Protein AF-A0A0Q0CQX1-F1 (afdb_monomer)

InterPro domains:
  IPR025479 Domain of unknown function DUF4329 [PF14220] (29-162)

Structure (mmCIF, N/CA/C/O backbone):
data_AF-A0A0Q0CQX1-F1
#
_entry.id   AF-A0A0Q0CQX1-F1
#
loop_
_atom_site.group_PDB
_atom_site.id
_atom_site.type_symbol
_atom_site.label_atom_id
_atom_site.label_alt_id
_atom_site.label_comp_id
_atom_site.label_asym_id
_atom_site.label_entity_id
_atom_site.label_seq_id
_atom_site.pdbx_PDB_ins_code
_atom_site.Cartn_x
_atom_site.Cartn_y
_atom_site.Cartn_z
_atom_site.occupancy
_atom_site.B_iso_or_equiv
_atom_site.auth_seq_id
_atom_site.auth_comp_id
_atom_site.auth_asym_id
_atom_site.auth_atom_id
_atom_site.pdbx_PDB_model_num
ATOM 1 N N . MET A 1 1 ? -0.800 8.681 -0.053 1.00 90.38 1 MET A N 1
ATOM 2 C CA . MET A 1 1 ? -1.934 8.664 0.910 1.00 90.38 1 MET A CA 1
ATOM 3 C C . MET A 1 1 ? -1.816 9.759 1.980 1.00 90.38 1 MET A C 1
ATOM 5 O O . MET A 1 1 ? -0.715 10.032 2.444 1.00 90.38 1 MET A O 1
ATOM 9 N N . HIS A 1 2 ? -2.928 10.391 2.380 1.00 93.06 2 HIS A N 1
ATOM 10 C CA . HIS A 1 2 ? -2.972 11.344 3.506 1.00 93.06 2 HIS A CA 1
ATOM 11 C C . HIS A 1 2 ? -3.068 10.628 4.866 1.00 93.06 2 HIS A C 1
ATOM 13 O O . HIS A 1 2 ? -3.708 9.577 4.944 1.00 93.06 2 HIS A O 1
ATOM 19 N N . PRO A 1 3 ? -2.520 11.206 5.954 1.00 93.75 3 PRO A N 1
ATOM 20 C CA . PRO A 1 3 ? -2.745 10.695 7.302 1.00 93.75 3 PRO A CA 1
ATOM 21 C C . PRO A 1 3 ? -4.225 10.731 7.684 1.00 93.75 3 PRO A C 1
ATOM 23 O O . PRO A 1 3 ? -4.950 11.694 7.399 1.00 93.75 3 PRO A O 1
ATOM 26 N N . ARG A 1 4 ? -4.681 9.680 8.361 1.00 92.56 4 ARG A N 1
ATOM 27 C CA . ARG A 1 4 ? -6.057 9.599 8.839 1.00 92.56 4 ARG A CA 1
ATOM 28 C C . ARG A 1 4 ? -6.227 10.426 10.112 1.00 92.56 4 ARG A C 1
ATOM 30 O O . ARG A 1 4 ? -5.416 10.378 11.031 1.00 92.56 4 ARG A O 1
ATOM 37 N N . LYS A 1 5 ? -7.318 11.178 10.189 1.00 91.62 5 LYS A N 1
ATOM 38 C CA . LYS A 1 5 ? -7.701 11.948 11.369 1.00 91.62 5 LYS A CA 1
ATOM 39 C C . LYS A 1 5 ? -8.348 11.022 12.392 1.00 91.62 5 LYS A C 1
ATOM 41 O O . LYS A 1 5 ? -9.231 10.229 12.070 1.00 91.62 5 LYS A O 1
ATOM 46 N N . ARG A 1 6 ? -7.953 11.178 13.653 1.00 88.12 6 ARG A N 1
ATOM 47 C CA . ARG A 1 6 ? -8.555 10.477 14.792 1.00 88.12 6 ARG A CA 1
ATOM 48 C C . ARG A 1 6 ? -9.786 11.258 15.261 1.00 88.12 6 ARG A C 1
ATOM 50 O O . ARG A 1 6 ? -9.673 12.142 16.103 1.00 88.12 6 ARG A O 1
ATOM 57 N N . ILE A 1 7 ? -10.937 10.970 14.658 1.00 89.88 7 ILE A N 1
ATOM 58 C CA . ILE A 1 7 ? -12.237 11.585 14.979 1.00 89.88 7 ILE A CA 1
ATOM 59 C C . ILE A 1 7 ? -13.209 10.549 15.552 1.00 89.88 7 ILE A C 1
ATOM 61 O O . ILE A 1 7 ? -13.056 9.349 15.317 1.00 89.88 7 ILE A O 1
ATOM 65 N N . GLU A 1 8 ? -14.193 11.006 16.331 1.00 92.75 8 GLU A N 1
ATOM 66 C CA . GLU A 1 8 ? -15.171 10.129 16.984 1.00 92.75 8 GLU A CA 1
ATOM 67 C C . GLU A 1 8 ? -15.977 9.345 15.939 1.00 92.75 8 GLU A C 1
ATOM 69 O O . GLU A 1 8 ? -16.503 9.922 14.986 1.00 92.75 8 GLU A O 1
ATOM 74 N N . LYS A 1 9 ? -16.099 8.025 16.118 1.00 93.44 9 LYS A N 1
ATOM 75 C CA . LYS A 1 9 ? -16.926 7.174 15.256 1.00 93.44 9 LYS A CA 1
ATOM 76 C C . LYS A 1 9 ? -18.330 7.031 15.831 1.00 93.44 9 LYS A C 1
ATOM 78 O O . LYS A 1 9 ? -18.491 6.540 16.947 1.00 93.44 9 LYS A O 1
ATOM 83 N N . ARG A 1 10 ? -19.350 7.350 15.033 1.00 95.00 10 ARG A N 1
ATOM 84 C CA . ARG A 1 10 ? -20.759 7.075 15.350 1.00 95.00 10 ARG A CA 1
ATOM 85 C C . ARG A 1 10 ? -21.295 5.987 14.431 1.00 95.00 10 ARG A C 1
ATOM 87 O O . ARG A 1 10 ? -21.313 6.142 13.214 1.00 95.00 10 ARG A O 1
ATOM 94 N N . SER A 1 11 ? -21.713 4.871 15.022 1.00 93.88 11 SER A N 1
ATOM 95 C CA . SER A 1 11 ? -22.298 3.757 14.273 1.00 93.88 11 SER A CA 1
ATOM 96 C C . SER A 1 11 ? -23.701 4.104 13.783 1.00 93.88 11 SER A C 1
ATOM 98 O O . SER A 1 11 ? -24.512 4.613 14.555 1.00 93.88 11 SER A O 1
ATOM 100 N N . VAL A 1 12 ? -23.989 3.793 12.522 1.00 93.94 12 VAL A N 1
ATOM 101 C CA . VAL A 1 12 ? -25.315 3.946 11.911 1.00 93.94 12 VAL A CA 1
ATOM 102 C C . VAL A 1 12 ? -25.666 2.720 11.076 1.00 93.94 12 VAL A C 1
ATOM 104 O O . VAL A 1 12 ? -24.801 2.129 10.427 1.00 93.94 12 VAL A O 1
ATOM 107 N N . ASP A 1 13 ? -26.947 2.353 11.062 1.00 89.31 13 ASP A N 1
ATOM 108 C CA . ASP A 1 13 ? -27.445 1.244 10.237 1.00 89.31 13 ASP A CA 1
ATOM 109 C C . ASP A 1 13 ? -27.498 1.614 8.748 1.00 89.31 13 ASP A C 1
ATOM 111 O O . ASP A 1 13 ? -27.217 0.790 7.878 1.00 89.31 13 ASP A O 1
ATOM 115 N N . HIS A 1 14 ? -27.854 2.864 8.438 1.00 86.38 14 HIS A N 1
ATOM 116 C CA . HIS A 1 14 ? -27.950 3.347 7.067 1.00 86.38 14 HIS A CA 1
ATOM 117 C C . HIS A 1 14 ? -27.609 4.834 6.965 1.00 86.38 14 HIS A C 1
ATOM 119 O O . HIS A 1 14 ? -28.020 5.643 7.795 1.00 86.38 14 HIS A O 1
ATOM 125 N N . HIS A 1 15 ? -26.894 5.196 5.902 1.00 91.44 15 HIS A N 1
ATOM 126 C CA . HIS A 1 15 ? -26.684 6.575 5.481 1.00 91.44 15 HIS A CA 1
ATOM 127 C C . HIS A 1 15 ? -26.511 6.598 3.952 1.00 91.44 15 HIS A C 1
ATOM 129 O O . HIS A 1 15 ? -25.753 5.778 3.431 1.00 91.44 15 HIS A O 1
ATOM 135 N N . PRO A 1 16 ? -27.155 7.517 3.211 1.00 89.31 16 PRO A N 1
ATOM 136 C CA . PRO A 1 16 ? -27.112 7.521 1.743 1.00 89.31 16 PRO A CA 1
ATOM 137 C C . PRO A 1 16 ? -25.710 7.770 1.167 1.00 89.31 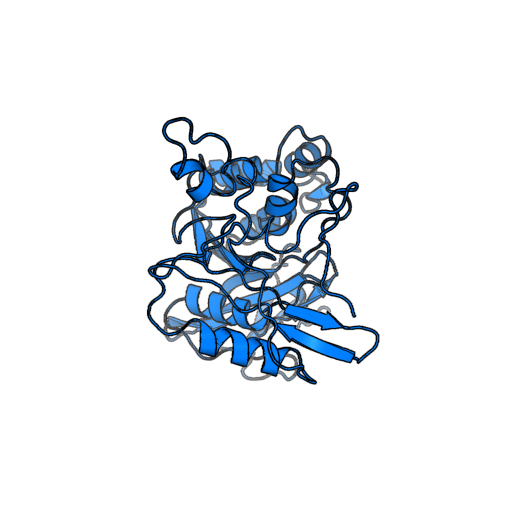16 PRO A C 1
ATOM 139 O O . PRO A 1 16 ? -25.419 7.342 0.058 1.00 89.31 16 PRO A O 1
ATOM 142 N N . GLY A 1 17 ? -24.840 8.450 1.918 1.00 89.75 17 GLY A N 1
ATOM 143 C CA . GLY A 1 17 ? -23.438 8.674 1.544 1.00 89.75 17 GLY A CA 1
ATOM 144 C C . GLY A 1 17 ? -22.471 7.554 1.946 1.00 89.75 17 GLY A C 1
ATOM 145 O O . GLY A 1 17 ? -21.269 7.734 1.795 1.00 89.75 17 GLY A O 1
ATOM 146 N N . MET A 1 18 ? -22.951 6.448 2.524 1.00 93.06 18 MET A N 1
ATOM 147 C CA . MET A 1 18 ? -22.081 5.335 2.917 1.00 93.06 18 MET A CA 1
ATOM 148 C C . MET A 1 18 ? -21.530 4.631 1.664 1.00 93.06 18 MET A C 1
ATOM 150 O O . MET A 1 18 ? -22.305 4.394 0.730 1.00 93.06 18 MET A O 1
ATOM 154 N N . PRO A 1 19 ? -20.235 4.266 1.612 1.00 93.81 19 PRO A N 1
ATOM 155 C CA . PRO A 1 19 ? -19.712 3.507 0.487 1.00 93.81 19 PRO A CA 1
ATOM 156 C C . PRO A 1 19 ? -20.377 2.130 0.409 1.00 93.81 19 PRO A C 1
ATOM 158 O O . PRO A 1 19 ? -20.705 1.512 1.423 1.00 93.81 19 PRO A O 1
ATOM 161 N N . ALA A 1 20 ? -20.548 1.629 -0.812 1.00 93.94 20 ALA A N 1
ATOM 162 C CA . ALA A 1 20 ? -20.919 0.238 -1.021 1.00 93.94 20 ALA A CA 1
ATOM 163 C C . ALA A 1 20 ? -19.797 -0.688 -0.530 1.00 93.94 20 ALA A C 1
ATOM 165 O O . ALA A 1 20 ? -18.615 -0.342 -0.608 1.00 93.94 20 ALA A O 1
ATOM 166 N N . PHE A 1 21 ? -20.176 -1.874 -0.060 1.00 95.94 21 PHE A N 1
ATOM 167 C CA . PHE A 1 21 ? -19.245 -2.912 0.368 1.00 95.94 21 PHE A CA 1
ATOM 168 C C . PHE A 1 21 ? -19.264 -4.088 -0.605 1.00 95.94 21 PHE A C 1
ATOM 170 O O . PHE A 1 21 ? -20.280 -4.378 -1.241 1.00 95.94 21 PHE A O 1
ATOM 177 N N . SER A 1 22 ? -18.141 -4.790 -0.677 1.00 97.50 22 SER A N 1
ATOM 178 C CA . SER A 1 22 ? -18.044 -6.097 -1.309 1.00 97.50 22 SER A CA 1
ATOM 179 C C . SER A 1 22 ? -18.928 -7.133 -0.605 1.00 97.50 22 SER A C 1
ATOM 181 O O . SER A 1 22 ? -19.446 -6.924 0.496 1.00 97.50 22 SER A O 1
ATOM 183 N N . VAL A 1 23 ? -19.014 -8.322 -1.200 1.00 96.56 23 VAL A N 1
ATOM 184 C CA . VAL A 1 23 ? -19.414 -9.522 -0.452 1.00 96.56 23 VAL A CA 1
ATOM 185 C C . VAL A 1 23 ? -18.441 -9.778 0.715 1.00 96.56 23 VAL A C 1
ATOM 187 O O . VAL A 1 23 ? -17.295 -9.321 0.662 1.00 96.56 23 VAL A O 1
ATOM 190 N N . PRO A 1 24 ? -18.869 -10.480 1.777 1.00 97.94 24 PRO A N 1
ATOM 191 C CA . PRO A 1 24 ? -17.976 -10.861 2.864 1.00 97.94 24 PRO A CA 1
ATOM 192 C C . PRO A 1 24 ? -17.019 -11.990 2.467 1.00 97.94 24 PRO A C 1
ATOM 194 O O . PRO A 1 24 ? -17.422 -12.958 1.826 1.00 97.94 24 PRO A O 1
ATOM 197 N N . PHE A 1 25 ? -15.775 -11.879 2.924 1.00 98.00 25 PHE A N 1
ATOM 198 C CA . PHE A 1 25 ? -14.681 -12.820 2.709 1.00 98.00 25 PHE A CA 1
ATOM 199 C C . PHE A 1 25 ? -14.175 -13.404 4.029 1.00 98.00 25 PHE A C 1
ATOM 201 O O . PHE A 1 25 ? -14.324 -12.804 5.095 1.00 98.00 25 PHE A O 1
ATOM 208 N N . ASP A 1 26 ? -13.534 -14.567 3.949 1.00 97.31 26 ASP A N 1
ATOM 209 C CA . ASP A 1 26 ? -12.967 -15.257 5.113 1.00 97.31 26 ASP A CA 1
ATOM 210 C C . ASP A 1 26 ? -11.594 -14.708 5.510 1.00 97.31 26 ASP A C 1
ATOM 212 O O . ASP A 1 26 ? -11.198 -14.826 6.667 1.00 97.31 26 ASP A O 1
ATOM 216 N N . HIS A 1 27 ? -10.887 -14.085 4.565 1.00 96.88 27 HIS A N 1
ATOM 217 C CA . HIS A 1 27 ? -9.550 -13.544 4.763 1.00 96.88 27 HIS A CA 1
ATOM 218 C C . HIS A 1 27 ? -9.473 -12.088 4.272 1.00 96.88 27 HIS A C 1
ATOM 220 O O . HIS A 1 27 ? -10.038 -11.766 3.220 1.00 96.88 27 HIS A O 1
ATOM 226 N N . PRO A 1 28 ? -8.758 -11.188 4.974 1.00 97.81 28 PRO A N 1
ATOM 227 C CA . PRO A 1 28 ? -8.647 -9.787 4.569 1.00 97.81 28 PRO A CA 1
ATOM 228 C C . PRO A 1 28 ? -7.955 -9.619 3.214 1.00 97.81 28 PRO A C 1
ATOM 230 O O . PRO A 1 28 ? -8.336 -8.749 2.437 1.00 97.81 28 PRO A O 1
ATOM 233 N N . ASP A 1 29 ? -6.982 -10.477 2.898 1.00 98.31 29 ASP A N 1
ATOM 234 C CA . ASP A 1 29 ? -6.294 -10.444 1.604 1.00 98.31 29 ASP A CA 1
ATOM 235 C C . ASP A 1 29 ? -7.255 -10.703 0.428 1.00 98.31 29 ASP A C 1
ATOM 237 O O . ASP A 1 29 ? -7.021 -10.195 -0.664 1.00 98.31 29 ASP A O 1
ATOM 241 N N . ASP A 1 30 ? -8.353 -11.443 0.625 1.00 97.94 30 ASP A N 1
ATOM 242 C CA . ASP A 1 30 ? -9.350 -11.670 -0.431 1.00 97.94 30 ASP A CA 1
ATOM 243 C C . ASP A 1 30 ? -10.228 -10.434 -0.651 1.00 97.94 30 ASP A C 1
ATOM 245 O O . ASP A 1 30 ? -10.507 -10.067 -1.793 1.00 97.94 30 ASP A O 1
ATOM 249 N N . ALA A 1 31 ? -10.573 -9.718 0.425 1.00 98.38 31 ALA A N 1
ATOM 250 C CA . ALA A 1 31 ? -11.199 -8.400 0.320 1.00 98.38 31 ALA A CA 1
ATOM 251 C C . ALA A 1 31 ? -10.262 -7.394 -0.379 1.00 98.38 31 ALA A C 1
ATOM 253 O O . ALA A 1 31 ? -10.704 -6.607 -1.219 1.00 98.38 31 ALA A O 1
ATOM 254 N N . ALA A 1 32 ? -8.956 -7.460 -0.095 1.00 98.62 32 ALA A N 1
ATOM 255 C CA . ALA A 1 32 ? -7.944 -6.654 -0.774 1.00 98.62 32 ALA A CA 1
ATOM 256 C C . ALA A 1 32 ? -7.830 -7.004 -2.269 1.00 98.62 32 ALA A C 1
ATOM 258 O O . ALA A 1 32 ? -7.768 -6.097 -3.100 1.00 98.62 32 ALA A O 1
ATOM 259 N N . ARG A 1 33 ? -7.849 -8.298 -2.630 1.00 97.88 33 ARG A N 1
ATOM 260 C CA . ARG A 1 33 ? -7.872 -8.762 -4.031 1.00 97.88 33 ARG A CA 1
ATOM 261 C C . ARG A 1 33 ? -9.118 -8.283 -4.762 1.00 97.88 33 ARG A C 1
ATOM 263 O O . ARG A 1 33 ? -8.988 -7.768 -5.867 1.00 97.88 33 ARG A O 1
ATOM 270 N N . TYR A 1 34 ? -10.290 -8.356 -4.127 1.00 97.62 34 TYR A N 1
ATOM 271 C CA . TYR A 1 34 ? -11.516 -7.781 -4.680 1.00 97.62 34 TYR A CA 1
ATOM 272 C C . TYR A 1 34 ? -11.323 -6.293 -4.986 1.00 97.62 34 TYR A C 1
ATOM 274 O O . TYR A 1 34 ? -11.517 -5.871 -6.122 1.00 97.62 34 TYR A O 1
ATOM 282 N N . ALA A 1 35 ? -10.874 -5.495 -4.013 1.00 96.62 35 ALA A N 1
ATOM 283 C CA . ALA A 1 35 ? -10.641 -4.067 -4.226 1.00 96.62 35 ALA A CA 1
ATOM 284 C C . ALA A 1 35 ? -9.625 -3.802 -5.354 1.00 96.62 35 ALA A C 1
ATOM 286 O O . ALA A 1 35 ? -9.864 -2.958 -6.218 1.00 96.62 35 ALA A O 1
ATOM 287 N N . HIS A 1 36 ? -8.529 -4.562 -5.391 1.00 97.00 36 HIS A N 1
ATOM 288 C CA . HIS A 1 36 ? -7.510 -4.504 -6.439 1.00 97.00 36 HIS A CA 1
ATOM 289 C C . HIS A 1 36 ? -8.088 -4.790 -7.838 1.00 97.00 36 HIS A C 1
ATOM 291 O O . HIS A 1 36 ? -7.873 -4.009 -8.767 1.00 97.00 36 HIS A O 1
ATOM 297 N N . GLU A 1 37 ? -8.897 -5.842 -7.985 1.00 93.06 37 GLU A N 1
ATOM 298 C CA . GLU A 1 37 ? -9.588 -6.177 -9.238 1.00 93.06 37 GLU A CA 1
ATOM 299 C C . GLU A 1 37 ? -10.595 -5.097 -9.648 1.00 93.06 37 GLU A C 1
ATOM 301 O O . GLU A 1 37 ? -10.696 -4.749 -10.828 1.00 93.06 37 GLU A O 1
ATOM 306 N N . ARG A 1 38 ? -11.309 -4.509 -8.676 1.00 91.75 38 ARG A N 1
ATOM 307 C CA . ARG A 1 38 ? -12.227 -3.388 -8.919 1.00 91.75 38 ARG A CA 1
ATOM 308 C C . ARG A 1 38 ? -11.483 -2.158 -9.418 1.00 91.75 38 ARG A C 1
ATOM 310 O O . ARG A 1 38 ? -11.986 -1.479 -10.315 1.00 91.75 38 ARG A O 1
ATOM 317 N N . ILE A 1 39 ? -10.304 -1.842 -8.879 1.00 88.00 39 ILE A N 1
ATOM 318 C CA . ILE A 1 39 ? -9.441 -0.771 -9.409 1.00 88.00 39 ILE A CA 1
ATOM 319 C C . ILE A 1 39 ? -9.009 -1.129 -10.843 1.00 88.00 39 ILE A C 1
ATOM 321 O O . ILE A 1 39 ? -9.105 -0.284 -11.742 1.00 88.00 39 ILE A O 1
ATOM 325 N N . GLY A 1 40 ? -8.633 -2.387 -11.089 1.00 84.88 40 GLY A N 1
ATOM 326 C CA . GLY A 1 40 ? -8.356 -2.924 -12.422 1.00 84.88 40 GLY A CA 1
ATOM 327 C C . GLY A 1 40 ? -7.159 -2.230 -13.065 1.00 84.88 40 GLY A C 1
ATOM 328 O O . GLY A 1 40 ? -6.127 -2.085 -12.421 1.00 84.88 40 GLY A O 1
ATOM 329 N N . ASN A 1 41 ? -7.305 -1.742 -14.301 1.00 80.75 41 ASN A N 1
ATOM 330 C CA . ASN A 1 41 ? -6.264 -0.986 -15.022 1.00 80.75 41 ASN A CA 1
ATOM 331 C C . ASN A 1 41 ? -6.393 0.543 -14.875 1.00 80.75 41 ASN A C 1
ATOM 333 O O . ASN A 1 41 ? -5.698 1.293 -15.562 1.00 80.75 41 ASN A O 1
ATOM 337 N N . ARG A 1 42 ? -7.293 1.035 -14.012 1.00 80.94 42 ARG A N 1
ATOM 338 C CA . ARG A 1 42 ? -7.458 2.478 -13.783 1.00 80.94 42 ARG A CA 1
ATOM 339 C C . ARG A 1 42 ? -6.248 3.009 -13.020 1.00 80.94 42 ARG A C 1
ATOM 341 O O . ARG A 1 42 ? -5.997 2.593 -11.892 1.00 80.94 42 ARG A O 1
ATOM 348 N N . ARG A 1 43 ? -5.456 3.858 -13.674 1.00 85.69 43 ARG A N 1
ATOM 349 C CA . ARG A 1 43 ? -4.159 4.359 -13.181 1.00 85.69 43 ARG A CA 1
ATOM 350 C C . ARG A 1 43 ? -3.945 5.844 -13.498 1.00 85.69 43 ARG A C 1
ATOM 352 O O . ARG A 1 43 ? -2.810 6.313 -13.522 1.00 85.69 43 ARG A O 1
ATOM 359 N N . ASP A 1 44 ? -5.021 6.580 -13.771 1.00 80.31 44 ASP A N 1
ATOM 360 C CA . ASP A 1 44 ? -5.002 8.028 -14.027 1.00 80.31 44 ASP A CA 1
ATOM 361 C C . ASP A 1 44 ? -4.872 8.870 -12.746 1.00 80.31 44 ASP A C 1
ATOM 363 O O . ASP A 1 44 ? -4.493 10.041 -12.815 1.00 80.31 44 ASP A O 1
ATOM 367 N N . ARG A 1 45 ? -5.178 8.273 -11.591 1.00 86.06 45 ARG A N 1
ATOM 368 C CA . ARG A 1 45 ? -5.155 8.879 -10.255 1.00 86.06 45 ARG A CA 1
ATOM 369 C C . ARG A 1 45 ? -4.993 7.802 -9.182 1.00 86.06 45 ARG A C 1
ATOM 371 O O . ARG A 1 45 ? -4.987 6.613 -9.509 1.00 86.06 45 ARG A O 1
ATOM 378 N N . GLU A 1 46 ? -4.910 8.210 -7.919 1.00 91.50 46 GLU A N 1
ATOM 379 C CA . GLU A 1 46 ? -5.018 7.259 -6.812 1.00 91.50 46 GLU A CA 1
ATOM 380 C C . GLU A 1 46 ? -6.470 6.849 -6.570 1.00 91.50 46 GLU A C 1
ATOM 382 O O . GLU A 1 46 ? -7.395 7.652 -6.688 1.00 91.50 46 GLU A O 1
ATOM 387 N N . TYR A 1 47 ? -6.658 5.589 -6.206 1.00 94.38 47 TYR A 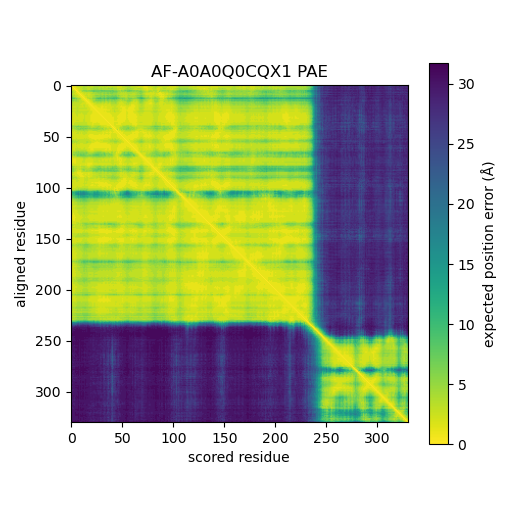N 1
ATOM 388 C CA . TYR A 1 47 ? -7.920 5.039 -5.732 1.00 94.38 47 TYR A CA 1
ATOM 389 C C . TYR A 1 47 ? -7.671 4.411 -4.374 1.00 94.38 47 TYR A C 1
ATOM 391 O O . TYR A 1 47 ? -6.570 3.924 -4.133 1.00 94.38 47 TYR A O 1
ATOM 399 N N . GLY A 1 48 ? -8.671 4.369 -3.504 1.00 97.12 48 GLY A N 1
ATOM 400 C CA . GLY A 1 48 ? -8.500 3.726 -2.208 1.00 97.12 48 GLY A CA 1
ATOM 401 C C . GLY A 1 48 ? -9.792 3.523 -1.445 1.00 97.12 48 GLY A C 1
ATOM 402 O O . GLY A 1 48 ? -10.879 3.868 -1.912 1.00 97.12 48 GLY A O 1
ATOM 403 N N . GLY A 1 49 ? -9.655 2.926 -0.272 1.00 98.00 49 GLY A N 1
ATOM 404 C CA . GLY A 1 49 ? -10.762 2.587 0.601 1.00 98.00 49 GLY A CA 1
ATOM 405 C C . GLY A 1 49 ? -10.296 1.798 1.816 1.00 98.00 49 GLY A C 1
ATOM 406 O O . GLY A 1 49 ? -9.108 1.758 2.138 1.00 98.00 49 GLY A O 1
ATOM 407 N N . PHE A 1 50 ? -11.248 1.156 2.483 1.00 98.25 50 PHE A N 1
ATOM 408 C CA . PHE A 1 50 ? -10.998 0.383 3.693 1.00 98.25 50 PHE A CA 1
ATOM 409 C C . PHE A 1 50 ? -11.341 -1.088 3.487 1.00 98.25 50 PHE A C 1
ATOM 411 O O . PHE A 1 50 ? -12.284 -1.435 2.775 1.00 98.25 50 PHE A O 1
ATOM 418 N N . ILE A 1 51 ? -10.591 -1.950 4.164 1.00 98.69 51 ILE A N 1
ATOM 419 C CA . ILE A 1 51 ? -11.019 -3.297 4.518 1.00 98.69 51 ILE A CA 1
ATOM 420 C C . ILE A 1 51 ? -11.525 -3.222 5.953 1.00 98.69 51 ILE A C 1
ATOM 422 O O . ILE A 1 51 ? -10.795 -2.810 6.858 1.00 98.69 51 ILE A O 1
ATOM 426 N N . LEU A 1 52 ? -12.777 -3.621 6.143 1.00 98.12 52 LEU A N 1
ATOM 427 C CA . LEU A 1 52 ? -13.450 -3.652 7.432 1.00 98.12 52 LEU A CA 1
ATOM 428 C C . LEU A 1 52 ? -13.638 -5.097 7.885 1.00 98.12 52 LEU A C 1
ATOM 430 O O . LEU A 1 52 ? -13.879 -5.985 7.062 1.00 98.12 52 LEU A O 1
ATOM 434 N N . VAL A 1 53 ? -13.588 -5.322 9.193 1.00 98.00 53 VAL A N 1
ATOM 435 C CA . VAL A 1 53 ? -13.949 -6.595 9.818 1.00 98.00 53 VAL A CA 1
ATOM 436 C C . VAL A 1 53 ? -15.335 -6.487 10.439 1.00 98.00 53 VAL A C 1
ATOM 438 O O . VAL A 1 53 ? -15.657 -5.538 11.148 1.00 98.00 53 VAL A O 1
ATOM 441 N N . ARG A 1 54 ? -16.186 -7.462 10.146 1.00 96.62 54 ARG A N 1
ATOM 442 C CA . ARG A 1 54 ? -17.537 -7.578 10.694 1.00 96.62 54 ARG A CA 1
ATOM 443 C C . ARG A 1 54 ? -17.499 -8.298 12.037 1.00 96.62 54 ARG A C 1
ATOM 445 O O . ARG A 1 54 ? -16.622 -9.120 12.291 1.00 96.62 54 ARG A O 1
ATOM 452 N N . LYS A 1 55 ? -18.529 -8.092 12.862 1.00 95.06 55 LYS A N 1
ATOM 453 C CA . LYS A 1 55 ? -18.715 -8.827 14.133 1.00 95.06 55 LYS A CA 1
ATOM 454 C C . LYS A 1 55 ? -18.731 -10.358 13.998 1.00 95.06 55 LYS A C 1
ATOM 456 O O . LYS A 1 55 ? -18.455 -11.043 14.975 1.00 95.06 55 LYS A O 1
ATOM 461 N N . ASP A 1 56 ? -19.069 -10.895 12.825 1.00 95.56 56 ASP A N 1
ATOM 462 C CA . ASP A 1 56 ? -19.030 -12.338 12.535 1.00 95.56 56 ASP A CA 1
ATOM 463 C C . ASP A 1 56 ? -17.643 -12.837 12.079 1.00 95.56 56 ASP A C 1
ATOM 465 O O . ASP A 1 56 ? -17.500 -13.997 11.693 1.00 95.56 56 ASP A O 1
ATOM 469 N N . GLY A 1 57 ? -16.622 -11.974 12.125 1.00 96.81 57 GLY A N 1
ATOM 470 C CA . GLY A 1 57 ? -15.238 -12.280 11.765 1.00 96.81 57 GLY A CA 1
ATOM 471 C C . GLY A 1 57 ? -14.953 -12.265 10.263 1.00 96.81 57 GLY A C 1
ATOM 472 O O . GLY A 1 57 ? -13.837 -12.589 9.867 1.00 96.81 57 GLY A O 1
ATOM 473 N N . LYS A 1 58 ? -15.929 -11.910 9.417 1.00 98.06 58 LYS A N 1
ATOM 474 C CA . LYS A 1 58 ? -15.724 -11.784 7.966 1.00 98.06 58 LYS A CA 1
ATOM 475 C C . LYS A 1 58 ? -15.179 -10.409 7.596 1.00 98.06 58 LYS A C 1
ATOM 477 O O . LYS A 1 58 ? -15.474 -9.414 8.256 1.00 98.06 58 LYS A O 1
ATOM 482 N N . TYR A 1 59 ? -14.468 -10.342 6.480 1.00 98.62 59 TYR A N 1
ATOM 483 C CA . TYR A 1 59 ? -13.881 -9.115 5.951 1.00 98.62 59 TYR A CA 1
ATOM 484 C C . TYR A 1 59 ? -14.669 -8.600 4.751 1.00 98.62 59 TYR A C 1
ATOM 486 O O . TYR A 1 59 ? -15.104 -9.383 3.912 1.00 98.62 59 TYR A O 1
ATOM 494 N N . VAL A 1 60 ? -14.840 -7.287 4.642 1.00 98.56 60 VAL A N 1
ATOM 495 C CA . VAL A 1 60 ? -15.401 -6.634 3.449 1.00 98.56 60 VAL A CA 1
ATOM 496 C C . VAL A 1 60 ? -14.480 -5.510 3.005 1.00 98.56 60 VAL A C 1
ATOM 498 O O . VAL A 1 60 ? -13.825 -4.889 3.837 1.00 98.56 60 VAL A O 1
ATOM 501 N N . ALA A 1 61 ? -14.453 -5.215 1.712 1.00 98.62 61 ALA A N 1
ATOM 502 C CA . ALA A 1 61 ? -13.830 -4.008 1.189 1.00 98.62 61 ALA A CA 1
ATOM 503 C C . ALA A 1 61 ? -14.902 -2.965 0.866 1.00 98.62 61 ALA A C 1
ATOM 505 O O . ALA A 1 61 ? -15.957 -3.307 0.330 1.00 98.62 61 ALA A O 1
ATOM 506 N N . THR A 1 62 ? -14.630 -1.691 1.138 1.00 98.31 62 THR A N 1
ATOM 507 C CA . THR A 1 62 ? -15.386 -0.596 0.514 1.00 98.31 62 THR A CA 1
ATOM 508 C C . THR A 1 62 ? -15.132 -0.601 -0.992 1.00 98.31 62 THR A C 1
ATOM 510 O O . THR A 1 62 ? -14.063 -1.024 -1.431 1.00 98.31 62 THR A O 1
ATOM 513 N N . GLU A 1 63 ? -16.067 -0.114 -1.806 1.00 95.56 63 GLU A N 1
ATOM 514 C CA . GLU A 1 63 ? -15.778 0.148 -3.221 1.00 95.56 63 GLU A CA 1
ATOM 515 C C . GLU A 1 63 ? -14.677 1.224 -3.353 1.00 95.56 63 GLU A C 1
ATOM 517 O O . GLU A 1 63 ? -14.672 2.176 -2.564 1.00 95.56 63 GLU A O 1
ATOM 522 N N . PRO A 1 64 ? -13.755 1.108 -4.333 1.00 94.62 64 PRO A N 1
ATOM 523 C CA . PRO A 1 64 ? -12.661 2.063 -4.485 1.00 94.62 64 PRO A CA 1
ATOM 524 C C . PRO A 1 64 ? -13.162 3.468 -4.804 1.00 94.62 64 PRO A C 1
ATOM 526 O O . PRO A 1 64 ? -13.814 3.694 -5.829 1.00 94.62 64 PRO A O 1
ATOM 529 N N . MET A 1 65 ? -12.800 4.422 -3.953 1.00 94.12 65 MET A N 1
ATOM 530 C CA . MET A 1 65 ? -13.083 5.837 -4.145 1.00 94.12 65 MET A CA 1
ATOM 531 C C . MET A 1 65 ? -11.946 6.528 -4.883 1.00 94.12 65 MET A C 1
ATOM 533 O O . MET A 1 65 ? -10.778 6.173 -4.735 1.00 94.12 65 MET A O 1
ATOM 537 N N . ASN A 1 66 ? -12.304 7.520 -5.695 1.00 88.94 66 ASN A N 1
ATOM 538 C CA . ASN A 1 66 ? -11.340 8.331 -6.425 1.00 88.94 66 ASN A CA 1
ATOM 539 C C . ASN A 1 66 ? -10.630 9.272 -5.449 1.00 88.94 66 ASN A C 1
ATOM 541 O O . ASN A 1 66 ? -11.290 10.074 -4.796 1.00 88.94 66 ASN A O 1
ATOM 545 N N . GLY A 1 67 ? -9.305 9.224 -5.416 1.00 85.69 67 GLY A N 1
ATOM 546 C CA . GLY A 1 67 ? -8.481 10.261 -4.815 1.00 85.69 67 GLY A CA 1
ATOM 547 C C . GLY A 1 67 ? -8.147 11.385 -5.798 1.00 85.69 67 GLY A C 1
ATOM 548 O O . GLY A 1 67 ? -8.715 11.517 -6.893 1.00 85.69 67 GLY A O 1
ATOM 549 N N . SER A 1 68 ? -7.163 12.185 -5.403 1.00 81.56 68 SER A N 1
ATOM 550 C CA . SER A 1 68 ? -6.478 13.132 -6.272 1.00 81.56 68 SER A CA 1
ATOM 551 C C . SER A 1 68 ? -5.518 12.406 -7.226 1.00 81.56 68 SER A C 1
ATOM 553 O O . SER A 1 68 ? -5.323 11.189 -7.164 1.00 81.56 68 SER A O 1
ATOM 555 N N . ARG A 1 69 ? -4.872 13.166 -8.118 1.00 77.12 69 ARG A N 1
ATOM 556 C CA . ARG A 1 69 ? -3.923 12.622 -9.099 1.00 77.12 69 ARG A CA 1
ATOM 557 C C . ARG A 1 69 ? -2.785 11.811 -8.462 1.00 77.12 69 ARG A C 1
ATOM 559 O O . ARG A 1 69 ? -2.357 10.842 -9.074 1.00 77.12 69 ARG A O 1
ATOM 566 N N . PHE A 1 70 ? -2.316 12.205 -7.277 1.00 80.81 70 PHE A N 1
ATOM 567 C CA . PHE A 1 70 ? -1.138 11.626 -6.608 1.00 80.81 70 PHE A CA 1
ATOM 568 C C . PHE A 1 70 ? -1.362 11.363 -5.116 1.00 80.81 70 PHE A C 1
ATOM 570 O O . PHE A 1 70 ? -0.405 11.252 -4.357 1.00 80.81 70 PHE A O 1
ATOM 577 N N . SER A 1 71 ? -2.615 11.386 -4.663 1.00 86.06 71 SER A N 1
ATOM 578 C CA . SER A 1 71 ? -2.919 11.128 -3.263 1.00 86.06 71 SER A CA 1
ATOM 579 C C . SER A 1 71 ? -4.358 10.679 -3.062 1.00 86.06 71 SER A C 1
ATOM 581 O O . SER A 1 71 ? -5.303 11.287 -3.560 1.00 86.06 71 SER A O 1
ATOM 583 N N . PHE A 1 72 ? -4.522 9.636 -2.267 1.00 93.62 72 PHE A N 1
ATOM 584 C CA . PHE A 1 72 ? -5.781 9.212 -1.681 1.00 93.62 72 PHE A CA 1
ATOM 585 C C . PHE A 1 72 ? -5.948 9.820 -0.279 1.00 93.62 72 PHE A C 1
ATOM 587 O O . PHE A 1 72 ? -4.988 9.848 0.499 1.00 93.62 72 PHE A O 1
ATOM 594 N N . ASP A 1 73 ? -7.141 10.331 0.045 1.00 95.38 73 ASP A N 1
ATOM 595 C CA . ASP A 1 73 ? -7.497 10.787 1.394 1.00 95.38 73 ASP A CA 1
ATOM 596 C C . ASP A 1 73 ? -8.472 9.791 2.061 1.00 95.38 73 ASP A C 1
ATOM 598 O O . ASP A 1 73 ? -9.652 9.750 1.702 1.00 95.38 73 ASP A O 1
ATOM 602 N N . PRO A 1 74 ? -8.023 8.996 3.054 1.00 95.06 74 PRO A N 1
ATOM 603 C CA . PRO A 1 74 ? -8.900 8.063 3.761 1.00 95.06 74 PRO A CA 1
ATOM 604 C C . PRO A 1 74 ? -10.014 8.765 4.558 1.00 95.06 74 PRO A C 1
ATOM 606 O O . PRO A 1 74 ? -11.020 8.139 4.893 1.00 95.06 74 PRO A O 1
ATOM 609 N N . ASN A 1 75 ? -9.880 10.064 4.847 1.00 94.19 75 ASN A N 1
ATOM 610 C CA . ASN A 1 75 ? -10.863 10.848 5.602 1.00 94.19 75 ASN A CA 1
ATOM 611 C C . ASN A 1 75 ? -12.094 11.258 4.781 1.00 94.19 75 ASN A C 1
ATOM 613 O O . ASN A 1 75 ? -12.996 11.902 5.324 1.00 94.19 75 ASN A O 1
ATOM 617 N N . GLU A 1 76 ? -12.114 10.942 3.485 1.00 93.31 76 GLU A N 1
ATOM 618 C CA . GLU A 1 76 ? -13.234 11.219 2.579 1.00 93.31 76 GLU A CA 1
ATOM 619 C C . GLU A 1 76 ? -14.105 9.982 2.320 1.00 93.31 76 GLU A C 1
ATOM 621 O O . GLU A 1 76 ? -15.160 10.105 1.703 1.00 93.31 76 GLU A O 1
ATOM 626 N N . VAL A 1 77 ? -13.696 8.795 2.791 1.00 95.19 77 VAL A N 1
ATOM 627 C CA . VAL A 1 77 ? -14.400 7.542 2.466 1.00 95.19 77 VAL A CA 1
ATOM 628 C C . VAL A 1 77 ? -15.755 7.431 3.148 1.00 95.19 77 VAL A C 1
ATOM 630 O O . VAL A 1 77 ? -16.725 6.959 2.557 1.00 95.19 77 VAL A O 1
ATOM 633 N N . PHE A 1 78 ? -15.814 7.846 4.408 1.00 95.56 78 PHE A N 1
ATOM 634 C CA . PHE A 1 78 ? -17.017 7.759 5.217 1.00 95.56 78 PHE A CA 1
ATOM 635 C C . PHE A 1 78 ? -17.638 9.145 5.405 1.00 95.56 78 PHE A C 1
ATOM 637 O O . PHE A 1 78 ? -16.904 10.123 5.580 1.00 95.56 78 PHE A O 1
ATOM 644 N N . PRO A 1 79 ? -18.981 9.252 5.419 1.00 95.00 79 PRO A N 1
ATOM 645 C CA . PRO A 1 79 ? -19.658 10.505 5.718 1.00 95.00 79 PRO A CA 1
ATOM 646 C C . PRO A 1 79 ? -19.215 11.056 7.069 1.00 95.00 79 PRO A C 1
ATOM 648 O O . PRO A 1 79 ? -19.169 10.327 8.059 1.00 95.00 79 PRO A O 1
ATOM 651 N N . ARG A 1 80 ? -18.940 12.354 7.129 1.00 92.69 80 ARG A N 1
ATOM 652 C CA . ARG A 1 80 ? -18.519 13.028 8.356 1.00 92.69 80 ARG A CA 1
ATOM 653 C C . ARG A 1 80 ? -19.324 14.294 8.583 1.00 92.69 80 ARG A C 1
ATOM 655 O O . ARG A 1 80 ? -19.800 14.913 7.633 1.00 92.69 80 ARG A O 1
ATOM 662 N N . ASN A 1 81 ? -19.457 14.666 9.846 1.00 90.94 81 ASN A N 1
ATOM 663 C CA . ASN A 1 81 ? -19.980 15.954 10.257 1.00 90.94 81 ASN A CA 1
ATOM 664 C C . ASN A 1 81 ? -18.817 16.751 10.851 1.00 90.94 81 ASN A C 1
ATOM 666 O O . ASN A 1 81 ? -18.407 16.509 11.985 1.00 90.94 81 ASN A O 1
ATOM 670 N N . ASP A 1 82 ? -18.269 17.670 10.055 1.00 88.00 82 ASP A N 1
ATOM 671 C CA . ASP A 1 82 ? -17.117 18.482 10.454 1.00 88.00 82 ASP A CA 1
ATOM 672 C C . ASP A 1 82 ? -17.473 19.506 11.550 1.00 88.00 82 ASP A C 1
ATOM 674 O O . ASP A 1 82 ? -16.599 19.886 12.326 1.00 88.00 82 ASP A O 1
ATOM 678 N N . GLU A 1 83 ? -18.741 19.920 11.657 1.00 90.38 83 GLU A N 1
ATOM 679 C CA . GLU A 1 83 ? -19.204 20.864 12.686 1.00 90.38 83 GLU A CA 1
ATOM 680 C C . GLU A 1 83 ? -19.280 20.206 14.069 1.00 90.38 83 GLU A C 1
ATOM 682 O O . GLU A 1 83 ? -18.864 20.789 15.068 1.00 90.38 83 GLU A O 1
ATOM 687 N N . GLU A 1 84 ? -19.788 18.974 14.127 1.00 90.81 84 GLU A N 1
ATOM 688 C CA . GLU A 1 84 ? -19.918 18.200 15.367 1.00 90.81 84 GLU A CA 1
ATOM 689 C C . GLU A 1 84 ? -18.718 17.275 15.645 1.00 90.81 84 GLU A C 1
ATOM 691 O O . GLU A 1 84 ? -18.634 16.693 16.726 1.00 90.81 84 GLU A O 1
ATOM 696 N N . GLY A 1 85 ? -17.785 17.130 14.699 1.00 92.12 85 GLY A N 1
ATOM 697 C CA . GLY A 1 85 ? -16.507 16.441 14.901 1.00 92.12 85 GLY A CA 1
ATOM 698 C C . GLY A 1 85 ? -16.559 14.908 14.897 1.00 92.12 85 GLY A C 1
ATOM 699 O O . GLY A 1 85 ? -15.718 14.277 15.542 1.00 92.12 85 GLY A O 1
ATOM 700 N N . TYR A 1 86 ? -17.503 14.292 14.176 1.00 94.19 86 TYR A N 1
ATOM 701 C CA . TYR A 1 86 ? -17.615 12.827 14.081 1.00 94.19 86 TYR A CA 1
ATOM 702 C C . TYR A 1 86 ? -17.660 12.304 12.643 1.00 94.19 86 TYR A C 1
ATOM 704 O O . TYR A 1 86 ? -18.047 12.999 11.703 1.00 94.19 86 TYR A O 1
ATOM 712 N N . VAL A 1 87 ? -17.326 11.022 12.493 1.00 95.00 87 VAL A N 1
ATOM 713 C CA . VAL A 1 87 ? -17.501 10.233 11.269 1.00 95.00 87 VAL A CA 1
ATOM 714 C C . VAL A 1 87 ? -18.563 9.159 11.479 1.00 95.00 87 VAL A C 1
ATOM 716 O O . VAL A 1 87 ? -18.613 8.503 12.522 1.00 95.00 87 VAL A O 1
ATOM 719 N N . LEU A 1 88 ? -19.428 8.979 10.488 1.00 95.31 88 LEU A N 1
ATOM 720 C CA . LEU A 1 88 ? -20.427 7.921 10.472 1.00 95.31 88 LEU A CA 1
ATOM 721 C C . LEU A 1 88 ? -19.793 6.621 9.982 1.00 95.31 88 LEU A C 1
ATOM 723 O O . LEU A 1 88 ? -19.250 6.566 8.883 1.00 95.31 88 LEU A O 1
ATOM 727 N N . TYR A 1 89 ? -19.896 5.569 10.787 1.00 94.56 89 TYR A N 1
ATOM 728 C CA . TYR A 1 89 ? -19.404 4.232 10.461 1.00 94.56 89 TYR A CA 1
ATOM 729 C C . TYR A 1 89 ? -20.559 3.237 10.340 1.00 94.56 89 TYR A C 1
ATOM 731 O O . TYR A 1 89 ? -21.554 3.365 11.058 1.00 94.56 89 TYR A O 1
ATOM 739 N N . PRO A 1 90 ? -20.450 2.229 9.461 1.00 93.00 90 PRO A N 1
ATOM 740 C CA . PRO A 1 90 ? -21.455 1.181 9.373 1.00 93.00 90 PRO A CA 1
ATOM 741 C C . PRO A 1 90 ? -21.509 0.386 10.684 1.00 93.00 90 PRO A C 1
ATOM 743 O O . PRO A 1 90 ? -20.490 -0.062 11.214 1.00 93.00 90 PRO A O 1
ATOM 746 N N . GLN A 1 91 ? -22.714 0.204 11.220 1.00 93.31 91 GLN A N 1
ATOM 747 C CA . GLN A 1 91 ? -22.911 -0.503 12.480 1.00 93.31 91 GLN A CA 1
ATOM 748 C C . GLN A 1 91 ? -22.426 -1.959 12.403 1.00 93.31 91 GLN A C 1
ATOM 750 O O . GLN A 1 91 ? -22.845 -2.733 11.545 1.00 93.31 91 GLN A O 1
ATOM 755 N N . GLY A 1 92 ? -21.577 -2.358 13.356 1.00 93.88 92 GLY A N 1
ATOM 756 C CA . GLY A 1 92 ? -21.077 -3.734 13.458 1.00 93.88 92 GLY A CA 1
ATOM 757 C C . GLY A 1 92 ? -19.843 -4.048 12.610 1.00 93.88 92 GLY A C 1
ATOM 758 O O . GLY A 1 92 ? -19.574 -5.230 12.377 1.00 93.88 92 GLY A O 1
ATOM 759 N N . TYR A 1 93 ? -19.122 -3.013 12.182 1.00 95.19 93 TYR A N 1
ATOM 760 C CA . TYR A 1 93 ? -17.864 -3.109 11.454 1.00 95.19 93 TYR A CA 1
ATOM 761 C C . TYR A 1 93 ? -16.776 -2.326 12.187 1.00 95.19 93 TYR A C 1
ATOM 763 O O . TYR A 1 93 ? -17.020 -1.209 12.645 1.00 95.19 93 TYR A O 1
ATOM 771 N N . ASP A 1 94 ? -15.576 -2.889 12.216 1.00 95.38 94 ASP A N 1
ATOM 772 C CA . ASP A 1 94 ? -14.360 -2.244 12.700 1.00 95.38 94 ASP A CA 1
ATOM 773 C C . ASP A 1 94 ? -13.335 -2.134 11.565 1.00 95.38 94 ASP A C 1
ATOM 775 O O . ASP A 1 94 ? -13.419 -2.842 10.557 1.00 95.38 94 ASP A O 1
ATOM 779 N N . ASP A 1 95 ? -12.363 -1.236 11.717 1.00 96.06 95 ASP A N 1
ATOM 780 C CA . ASP A 1 95 ? -11.272 -1.111 10.749 1.00 96.06 95 ASP A CA 1
ATOM 781 C C . ASP A 1 95 ? -10.346 -2.320 10.821 1.00 96.06 95 ASP A C 1
ATOM 783 O O . ASP A 1 95 ? -10.048 -2.829 11.901 1.00 96.06 95 ASP A O 1
ATOM 787 N N . TYR A 1 96 ? -9.846 -2.744 9.663 1.00 97.44 96 TYR A N 1
ATOM 788 C CA . TYR A 1 96 ? -8.758 -3.712 9.591 1.00 97.44 96 TYR A CA 1
ATOM 789 C C . TYR A 1 96 ? -7.573 -3.185 8.781 1.00 97.44 96 TYR A C 1
ATOM 791 O O . TYR A 1 96 ? -6.424 -3.339 9.190 1.00 97.44 96 TYR A O 1
ATOM 799 N N . ALA A 1 97 ? -7.829 -2.584 7.621 1.00 98.25 97 ALA A N 1
ATOM 800 C CA . ALA A 1 97 ? -6.761 -2.054 6.787 1.00 98.25 97 ALA A CA 1
ATOM 801 C C . ALA A 1 97 ? -7.238 -0.929 5.878 1.00 98.25 97 ALA A C 1
ATOM 803 O O . ALA A 1 97 ? -8.412 -0.863 5.516 1.00 98.25 97 ALA A O 1
ATOM 804 N N . ILE A 1 98 ? -6.294 -0.106 5.432 1.00 98.19 98 ILE A N 1
ATOM 805 C CA . ILE A 1 98 ? -6.496 0.798 4.299 1.00 98.19 98 ILE A CA 1
ATOM 806 C C . ILE A 1 98 ? -5.919 0.128 3.053 1.00 98.19 98 ILE A C 1
ATOM 808 O O . ILE A 1 98 ? -4.860 -0.498 3.104 1.00 98.19 98 ILE A O 1
ATOM 812 N N . TYR A 1 99 ? -6.596 0.254 1.917 1.00 98.44 99 TYR A N 1
ATOM 813 C CA . TYR A 1 99 ? -6.005 -0.066 0.623 1.00 98.44 99 TYR A CA 1
ATOM 814 C C . TYR A 1 99 ? -5.970 1.186 -0.245 1.00 98.44 99 TYR A C 1
ATOM 816 O O . TYR A 1 99 ? -6.866 2.029 -0.185 1.00 98.44 99 TYR A O 1
ATOM 824 N N . HIS A 1 100 ? -4.950 1.289 -1.086 1.00 98.19 100 HIS A N 1
ATOM 825 C CA . HIS A 1 100 ? -4.876 2.327 -2.105 1.00 98.19 100 HIS A CA 1
ATOM 826 C C . HIS A 1 100 ? -4.089 1.853 -3.328 1.00 98.19 100 HIS A C 1
ATOM 828 O O . HIS A 1 100 ? -3.479 0.783 -3.317 1.00 98.19 100 HIS A O 1
ATOM 834 N N . SER A 1 101 ? -4.129 2.626 -4.407 1.00 95.44 101 SER A N 1
ATOM 835 C CA . SER A 1 101 ? -3.350 2.405 -5.622 1.00 95.44 101 SER A CA 1
ATOM 836 C C . SER A 1 101 ? -2.566 3.644 -5.993 1.00 95.44 101 SER A C 1
ATOM 838 O O . SER A 1 101 ? -3.052 4.754 -5.799 1.00 95.44 101 SER A O 1
ATOM 840 N N . HIS A 1 102 ? -1.450 3.452 -6.682 1.00 92.81 102 HIS A N 1
ATOM 841 C CA . HIS A 1 102 ? -0.729 4.545 -7.323 1.00 92.81 102 HIS A CA 1
ATOM 842 C C . HIS A 1 102 ? -1.122 4.726 -8.793 1.00 92.81 102 HIS A C 1
ATOM 844 O O . HIS A 1 102 ? -1.483 3.753 -9.468 1.00 92.81 102 HIS A O 1
ATOM 850 N N . PRO A 1 103 ? -1.027 5.957 -9.326 1.00 83.31 103 PRO A N 1
ATOM 851 C CA . PRO A 1 103 ? -1.141 6.195 -10.754 1.00 83.31 103 PRO A CA 1
ATOM 852 C C . PRO A 1 103 ? 0.053 5.596 -11.513 1.00 83.31 103 PRO A C 1
ATOM 854 O O . PRO A 1 103 ? 1.146 5.410 -10.980 1.00 83.31 103 PRO A O 1
ATOM 857 N N . SER A 1 104 ? -0.131 5.357 -12.809 1.00 81.00 104 SER A N 1
ATOM 858 C CA . SER A 1 104 ? 0.929 4.904 -13.716 1.00 81.00 104 SER A CA 1
ATOM 859 C C . SER A 1 104 ? 1.583 6.113 -14.385 1.00 81.00 104 SER A C 1
ATOM 861 O O . SER A 1 104 ? 1.434 6.316 -15.593 1.00 81.00 104 SER A O 1
ATOM 863 N N . LEU A 1 105 ? 2.279 6.943 -13.603 1.00 71.44 105 LEU A N 1
ATOM 864 C CA . LEU A 1 105 ? 2.992 8.117 -14.109 1.00 71.44 105 LEU A CA 1
ATOM 865 C C . LEU A 1 105 ? 4.502 7.989 -13.887 1.00 71.44 105 LEU A C 1
ATOM 867 O O . LEU A 1 105 ? 4.942 7.610 -12.809 1.00 71.44 105 LEU A O 1
ATOM 871 N N . GLN A 1 106 ? 5.283 8.335 -14.912 1.00 67.81 106 GLN A N 1
ATOM 872 C CA . GLN A 1 106 ? 6.753 8.284 -14.882 1.00 67.81 106 GLN A CA 1
ATOM 873 C C . GLN A 1 106 ? 7.421 9.664 -15.006 1.00 67.81 106 GLN A C 1
ATOM 875 O O . GLN A 1 106 ? 8.643 9.745 -15.075 1.00 67.81 106 GLN A O 1
ATOM 880 N N . ALA A 1 107 ? 6.637 10.744 -15.068 1.00 67.44 107 ALA A N 1
ATOM 881 C CA . ALA A 1 107 ? 7.174 12.094 -15.210 1.00 67.44 107 ALA A CA 1
ATOM 882 C C . ALA A 1 107 ? 8.036 12.470 -13.995 1.00 67.44 107 ALA A C 1
ATOM 884 O O . ALA A 1 107 ? 7.590 12.293 -12.860 1.00 67.44 107 ALA A O 1
ATOM 885 N N . GLY A 1 108 ? 9.232 13.013 -14.236 1.00 66.88 108 GLY A N 1
ATOM 886 C CA . GLY A 1 108 ? 10.161 13.415 -13.174 1.00 66.88 108 GLY A CA 1
ATOM 887 C C . GLY A 1 108 ? 11.023 12.274 -12.628 1.00 66.88 108 GLY A C 1
ATOM 888 O O . GLY A 1 108 ? 11.681 12.451 -11.607 1.00 66.88 108 GLY A O 1
ATOM 889 N N . LEU A 1 109 ? 11.006 11.100 -13.270 1.00 76.69 109 LEU A N 1
ATOM 890 C CA . LEU A 1 109 ? 11.819 9.939 -12.889 1.00 76.69 109 LEU A CA 1
ATOM 891 C C . LEU A 1 109 ? 12.989 9.701 -13.856 1.00 76.69 109 LEU A C 1
ATOM 893 O O . LEU A 1 109 ? 13.603 8.637 -13.827 1.00 76.69 109 LEU A O 1
ATOM 897 N N . GLU A 1 110 ? 13.288 10.639 -14.758 1.00 78.06 110 GLU A N 1
ATOM 898 C CA . GLU A 1 110 ? 14.179 10.423 -15.905 1.00 78.06 110 GLU A CA 1
ATOM 899 C C . GLU A 1 110 ? 15.610 10.048 -15.497 1.00 78.06 110 GLU A C 1
ATOM 901 O O . GLU A 1 110 ? 16.240 9.238 -16.181 1.00 78.06 110 GLU A O 1
ATOM 906 N N . GLU A 1 111 ? 16.085 10.585 -14.371 1.00 84.19 111 GLU A N 1
ATOM 907 C CA . GLU A 1 111 ? 17.437 10.371 -13.840 1.00 84.19 111 GLU A CA 1
ATOM 908 C C . GLU A 1 111 ? 17.622 9.002 -13.163 1.00 84.19 111 GLU A C 1
ATOM 910 O O . GLU A 1 111 ? 18.750 8.565 -12.925 1.00 84.19 111 GLU A O 1
ATOM 915 N N . TRP A 1 112 ? 16.532 8.290 -12.859 1.00 83.38 112 TRP A N 1
ATOM 916 C CA . TRP A 1 112 ? 16.602 6.976 -12.223 1.00 83.38 112 TRP A CA 1
ATOM 917 C C . TRP A 1 112 ? 16.918 5.861 -13.224 1.00 83.38 112 TRP A C 1
ATOM 919 O O . TRP A 1 112 ? 16.490 5.913 -14.376 1.00 83.38 112 TRP A O 1
ATOM 929 N N . PRO A 1 113 ? 17.604 4.781 -12.805 1.00 88.81 113 PRO A N 1
ATOM 930 C CA . PRO A 1 113 ? 17.672 3.563 -13.606 1.00 88.81 113 PRO A CA 1
ATOM 931 C C . PRO A 1 113 ? 16.264 3.028 -13.910 1.00 88.81 113 PRO A C 1
ATOM 933 O O . PRO A 1 113 ? 15.399 3.056 -13.039 1.00 88.81 113 PRO A O 1
ATOM 936 N N . GLU A 1 114 ? 16.040 2.454 -15.097 1.00 87.38 114 GLU A N 1
ATOM 937 C CA . GLU A 1 114 ? 14.711 1.974 -15.536 1.00 87.38 114 GLU A CA 1
ATOM 938 C C . GLU A 1 114 ? 13.996 1.085 -14.508 1.00 87.38 114 GLU A C 1
ATOM 940 O O . GLU A 1 114 ? 12.804 1.242 -14.248 1.00 87.38 114 GLU A O 1
ATOM 945 N N . ARG A 1 115 ? 14.730 0.182 -13.846 1.00 88.81 115 ARG A N 1
ATOM 946 C CA . ARG A 1 115 ? 14.149 -0.670 -12.798 1.00 88.81 115 ARG A CA 1
ATOM 947 C C . ARG A 1 115 ? 13.588 0.131 -11.619 1.00 88.81 115 ARG A C 1
ATOM 949 O O . ARG A 1 115 ? 12.582 -0.267 -11.048 1.00 88.81 115 ARG A O 1
ATOM 956 N N . GLU A 1 116 ? 14.213 1.250 -11.269 1.00 92.12 116 GLU A N 1
ATOM 957 C CA . GLU A 1 116 ? 13.799 2.115 -10.162 1.00 92.12 116 GLU A CA 1
ATOM 958 C C . GLU A 1 116 ? 12.621 3.008 -10.569 1.00 92.12 116 GLU A C 1
ATOM 960 O O . GLU A 1 116 ? 11.701 3.183 -9.772 1.00 92.12 116 GLU A O 1
ATOM 965 N N . LYS A 1 117 ? 12.573 3.461 -11.835 1.00 89.69 117 LYS A N 1
ATOM 966 C CA . LYS A 1 117 ? 11.397 4.149 -12.407 1.00 89.69 117 LYS A CA 1
ATOM 967 C C . LYS A 1 117 ? 10.132 3.305 -12.293 1.00 89.69 117 LYS A C 1
ATOM 969 O O . LYS A 1 117 ? 9.064 3.835 -12.012 1.00 89.69 117 LYS A O 1
ATOM 974 N N . VAL A 1 118 ? 10.257 1.992 -12.501 1.00 90.69 118 VAL A N 1
ATOM 975 C CA . VAL A 1 118 ? 9.147 1.042 -12.329 1.00 90.69 118 VAL A CA 1
ATOM 976 C C . VAL A 1 118 ? 8.907 0.730 -10.852 1.00 90.69 118 VAL A C 1
ATOM 978 O O . VAL A 1 118 ? 7.757 0.627 -10.440 1.00 90.69 118 VAL A O 1
ATOM 981 N N . THR A 1 119 ? 9.961 0.601 -10.043 1.00 94.25 119 THR A N 1
ATOM 982 C CA . THR A 1 119 ? 9.833 0.248 -8.618 1.00 94.25 119 THR A CA 1
ATOM 983 C C . THR A 1 119 ? 9.052 1.301 -7.844 1.00 94.25 119 THR A C 1
ATOM 985 O O . THR A 1 119 ? 8.142 0.953 -7.101 1.00 94.25 119 THR A O 1
ATOM 988 N N . TYR A 1 120 ? 9.355 2.581 -8.052 1.00 92.62 120 TYR A N 1
ATOM 989 C CA . TYR A 1 120 ? 8.776 3.670 -7.270 1.00 92.62 120 TYR A CA 1
ATOM 990 C C . TYR A 1 120 ? 7.246 3.706 -7.243 1.00 92.62 120 TYR A C 1
ATOM 992 O O . TYR A 1 120 ? 6.694 3.550 -6.155 1.00 92.62 120 TYR A O 1
ATOM 1000 N N . PRO A 1 121 ? 6.533 3.815 -8.382 1.00 91.12 121 PRO A N 1
ATOM 1001 C CA . PRO A 1 121 ? 5.075 3.844 -8.365 1.00 91.12 121 PRO A CA 1
ATOM 1002 C C . PRO A 1 121 ? 4.459 2.495 -7.963 1.00 91.12 121 PRO A C 1
ATOM 1004 O O . PRO A 1 121 ? 3.280 2.446 -7.643 1.00 91.12 121 PRO A O 1
ATOM 1007 N N . ASN A 1 122 ? 5.225 1.401 -7.944 1.00 95.12 122 ASN A N 1
ATOM 1008 C CA . ASN A 1 122 ? 4.760 0.086 -7.494 1.00 95.12 122 ASN A CA 1
ATOM 1009 C C . ASN A 1 122 ? 5.102 -0.219 -6.026 1.00 95.12 122 ASN A C 1
ATOM 1011 O O . ASN A 1 122 ? 4.848 -1.332 -5.577 1.00 95.12 122 ASN A O 1
ATOM 1015 N N . SER A 1 123 ? 5.670 0.737 -5.284 1.00 96.50 123 SER A N 1
ATOM 1016 C CA . SER A 1 123 ? 6.089 0.590 -3.883 1.00 96.50 123 SER A CA 1
ATOM 1017 C C . SER A 1 123 ? 5.516 1.706 -3.011 1.00 96.50 123 SER A C 1
ATOM 1019 O O . SER A 1 123 ? 5.146 2.755 -3.530 1.00 96.50 123 SER A O 1
ATOM 1021 N N . PHE A 1 124 ? 5.448 1.493 -1.694 1.00 97.75 124 PHE A N 1
ATOM 1022 C CA . PHE A 1 124 ? 4.994 2.520 -0.752 1.00 97.75 124 PHE A CA 1
ATOM 1023 C C . PHE A 1 124 ? 5.911 3.750 -0.799 1.00 97.75 124 PHE A C 1
ATOM 1025 O O . PHE A 1 124 ? 7.130 3.639 -0.640 1.00 97.75 124 PHE A O 1
ATOM 1032 N N . SER A 1 125 ? 5.324 4.932 -0.984 1.00 95.56 125 SER A N 1
ATOM 1033 C CA . SER A 1 125 ? 6.040 6.203 -0.901 1.00 95.56 125 SER A CA 1
ATOM 1034 C C . SER A 1 125 ? 6.353 6.565 0.556 1.00 95.56 125 SER A C 1
ATOM 1036 O O . SER A 1 125 ? 5.792 6.004 1.497 1.00 95.56 125 SER A O 1
ATOM 1038 N N . ALA A 1 126 ? 7.217 7.563 0.770 1.00 95.88 126 ALA A N 1
ATOM 1039 C CA . ALA A 1 126 ? 7.487 8.074 2.117 1.00 95.88 126 ALA A CA 1
ATOM 1040 C C . ALA A 1 126 ? 6.205 8.543 2.836 1.00 95.88 126 ALA A C 1
ATOM 1042 O O . ALA A 1 126 ? 6.074 8.333 4.039 1.00 95.88 126 ALA A O 1
ATOM 1043 N N . GLY A 1 127 ? 5.257 9.136 2.099 1.00 96.44 127 GLY A N 1
ATOM 1044 C CA . GLY A 1 127 ? 3.968 9.554 2.651 1.00 96.44 127 GLY A CA 1
ATOM 1045 C C . GLY A 1 127 ? 3.089 8.371 3.052 1.00 96.44 127 GLY A C 1
ATOM 1046 O O . GLY A 1 127 ? 2.464 8.410 4.108 1.00 96.44 127 GLY A O 1
ATOM 1047 N N . ASP A 1 128 ? 3.094 7.290 2.270 1.00 97.44 128 ASP A N 1
ATOM 1048 C CA . ASP A 1 128 ? 2.297 6.099 2.591 1.00 97.44 128 ASP A CA 1
ATOM 1049 C C . ASP A 1 128 ? 2.856 5.369 3.808 1.00 97.44 128 ASP A C 1
ATOM 1051 O O . ASP A 1 128 ? 2.091 4.949 4.671 1.00 97.44 128 ASP A O 1
ATOM 1055 N N . ILE A 1 129 ? 4.187 5.271 3.913 1.00 97.88 129 ILE A N 1
ATOM 1056 C CA . ILE A 1 129 ? 4.861 4.693 5.083 1.00 97.88 129 ILE A CA 1
ATOM 1057 C C . ILE A 1 129 ? 4.542 5.519 6.333 1.00 97.88 129 ILE A C 1
ATOM 1059 O O . ILE A 1 129 ? 4.198 4.949 7.366 1.00 97.88 129 ILE A O 1
ATOM 1063 N N . TYR A 1 130 ? 4.617 6.854 6.242 1.00 97.69 130 TYR A N 1
ATOM 1064 C CA . TYR A 1 130 ? 4.250 7.729 7.356 1.00 97.69 130 TYR A CA 1
ATOM 1065 C C . TYR A 1 130 ? 2.794 7.504 7.771 1.00 97.69 130 TYR A C 1
ATOM 1067 O O . TYR A 1 130 ? 2.525 7.225 8.935 1.00 97.69 130 TYR A O 1
ATOM 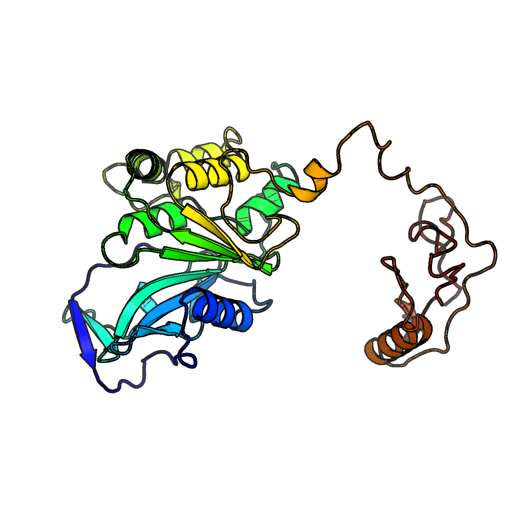1075 N N . ALA A 1 131 ? 1.858 7.569 6.823 1.00 96.94 131 ALA A N 1
ATOM 1076 C CA . ALA A 1 131 ? 0.437 7.438 7.118 1.00 96.94 131 ALA A CA 1
ATOM 1077 C C . ALA A 1 131 ? 0.069 6.043 7.662 1.00 96.94 131 ALA A C 1
ATOM 1079 O O . ALA A 1 131 ? -0.777 5.949 8.547 1.00 96.94 131 ALA A O 1
ATOM 1080 N N . ALA A 1 132 ? 0.720 4.974 7.189 1.00 96.62 132 ALA A N 1
ATOM 1081 C CA . ALA A 1 132 ? 0.514 3.624 7.710 1.00 96.62 132 ALA A CA 1
ATOM 1082 C C . ALA A 1 132 ? 0.984 3.488 9.168 1.00 96.62 132 ALA A C 1
ATOM 1084 O O . ALA A 1 132 ? 0.245 2.964 9.996 1.00 96.62 132 ALA A O 1
ATOM 1085 N N . ILE A 1 133 ? 2.182 3.983 9.503 1.00 96.44 133 ILE A N 1
ATOM 1086 C CA . ILE A 1 133 ? 2.722 3.882 10.870 1.00 96.44 133 ILE A CA 1
ATOM 1087 C C . ILE A 1 133 ? 2.010 4.850 11.834 1.00 96.44 133 ILE A C 1
ATOM 1089 O O . ILE A 1 133 ? 1.833 4.533 13.010 1.00 96.44 133 ILE A O 1
ATOM 1093 N N . ASP A 1 134 ? 1.546 6.009 11.364 1.00 96.00 134 ASP A N 1
ATOM 1094 C CA . ASP A 1 134 ? 0.766 6.955 12.180 1.00 96.00 134 ASP A CA 1
ATOM 1095 C C . ASP A 1 134 ? -0.616 6.391 12.585 1.00 96.00 134 ASP A C 1
ATOM 1097 O O . ASP A 1 134 ? -1.113 6.657 13.688 1.00 96.00 134 ASP A O 1
ATOM 1101 N N . ASP A 1 135 ? -1.206 5.541 11.734 1.00 94.06 135 ASP A N 1
ATOM 1102 C CA . ASP A 1 135 ? -2.508 4.891 11.960 1.00 94.06 135 ASP A CA 1
ATOM 1103 C C . ASP A 1 135 ? -2.420 3.533 12.691 1.00 94.06 135 ASP A C 1
ATOM 1105 O O . ASP A 1 135 ? -3.413 2.811 12.807 1.00 94.06 135 ASP A O 1
ATOM 1109 N N . GLN A 1 136 ? -1.248 3.192 13.240 1.00 90.75 136 GLN A N 1
ATOM 1110 C CA . GLN A 1 136 ? -0.932 1.878 13.827 1.00 90.75 136 GLN A CA 1
ATOM 1111 C C . GLN A 1 136 ? -1.826 1.399 14.982 1.00 90.75 136 GLN A C 1
ATOM 1113 O O . GLN A 1 136 ? -1.813 0.217 15.350 1.00 90.75 136 GLN A O 1
ATOM 1118 N N . GLU A 1 137 ? -2.562 2.313 15.612 1.00 89.31 137 GLU A N 1
ATOM 1119 C CA . GLU A 1 137 ? -3.505 1.990 16.687 1.00 89.31 137 GLU A CA 1
ATOM 1120 C C . GLU A 1 137 ? -4.842 1.471 16.153 1.00 89.31 137 GLU A C 1
ATOM 1122 O O . GLU A 1 137 ? -5.615 0.900 16.920 1.00 89.31 137 GLU A O 1
ATOM 1127 N N . VAL A 1 138 ? -5.116 1.657 14.858 1.00 91.75 138 VAL A N 1
ATOM 1128 C CA . VAL A 1 138 ? -6.424 1.360 14.273 1.00 91.75 138 VAL A CA 1
ATOM 1129 C C . VAL A 1 138 ? -6.340 0.406 13.095 1.00 91.75 138 VAL A C 1
ATOM 1131 O O . VAL A 1 138 ? -7.075 -0.578 13.084 1.00 91.75 138 VAL A O 1
ATOM 1134 N N . CYS A 1 139 ? -5.440 0.646 12.143 1.00 93.81 139 CYS A N 1
ATOM 1135 C CA . CYS A 1 139 ? -5.229 -0.269 11.026 1.00 93.81 139 CYS A CA 1
ATOM 1136 C C . CYS A 1 139 ? -3.897 -1.004 11.216 1.00 93.81 139 CYS A C 1
ATOM 1138 O O . CYS A 1 139 ? -2.845 -0.392 11.048 1.00 93.81 139 CYS A O 1
ATOM 1140 N N . PRO A 1 140 ? -3.893 -2.311 11.540 1.00 94.44 140 PRO A N 1
ATOM 1141 C CA . PRO A 1 140 ? -2.656 -3.090 11.605 1.00 94.44 140 PRO A CA 1
ATOM 1142 C C . PRO A 1 140 ? -1.979 -3.304 10.244 1.00 94.44 140 PRO A C 1
ATOM 1144 O O . PRO A 1 140 ? -0.805 -3.671 10.212 1.00 94.44 140 PRO A O 1
ATOM 1147 N N . ALA A 1 141 ? -2.696 -3.124 9.129 1.00 97.00 141 ALA A N 1
ATOM 1148 C CA . ALA A 1 141 ? -2.162 -3.364 7.794 1.00 97.00 141 ALA A CA 1
ATOM 1149 C C . ALA A 1 141 ? -2.585 -2.298 6.776 1.00 97.00 141 ALA A C 1
ATOM 1151 O O . ALA A 1 141 ? -3.659 -1.705 6.876 1.00 97.00 141 ALA A O 1
ATOM 1152 N N . THR A 1 142 ? -1.763 -2.135 5.741 1.00 98.38 142 THR A N 1
ATOM 1153 C CA . THR A 1 142 ? -2.056 -1.305 4.568 1.00 98.38 142 THR A CA 1
ATOM 1154 C C . THR A 1 142 ? -1.719 -2.074 3.296 1.00 98.38 142 THR A C 1
ATOM 1156 O O . THR A 1 142 ? -0.673 -2.716 3.211 1.00 98.38 142 THR A O 1
ATOM 1159 N N . TYR A 1 143 ? -2.586 -1.997 2.288 1.00 98.81 143 TYR A N 1
ATOM 1160 C CA . TYR A 1 143 ? -2.370 -2.606 0.975 1.00 98.81 143 TYR A CA 1
ATOM 1161 C C . TYR A 1 143 ? -2.082 -1.541 -0.083 1.00 98.81 143 TYR A C 1
ATOM 1163 O O . TYR A 1 143 ? -2.702 -0.471 -0.094 1.00 98.81 143 TYR A O 1
ATOM 1171 N N . LEU A 1 144 ? -1.180 -1.869 -1.006 1.00 98.62 144 LEU A N 1
ATOM 1172 C CA . LEU A 1 144 ? -0.887 -1.065 -2.185 1.00 98.62 144 LEU A CA 1
ATOM 1173 C C . LEU A 1 144 ? -1.101 -1.890 -3.457 1.00 98.62 144 LEU A C 1
ATOM 1175 O O . LEU A 1 144 ? -0.478 -2.932 -3.660 1.00 98.62 144 LEU A O 1
ATOM 1179 N N . SER A 1 145 ? -1.975 -1.387 -4.323 1.00 97.94 145 SER A N 1
ATOM 1180 C CA . SER A 1 145 ? -2.230 -1.903 -5.665 1.00 97.94 145 SER A CA 1
ATOM 1181 C C . SER A 1 145 ? -1.334 -1.190 -6.683 1.00 97.94 145 SER A C 1
ATOM 1183 O O . SER A 1 145 ? -1.565 -0.022 -7.012 1.00 97.94 145 SER A O 1
ATOM 1185 N N . GLY A 1 146 ? -0.348 -1.904 -7.222 1.00 93.69 146 GLY A N 1
ATOM 1186 C CA . GLY A 1 146 ? 0.644 -1.376 -8.155 1.00 93.69 146 GLY A CA 1
ATOM 1187 C C . GLY A 1 146 ? 0.135 -1.197 -9.599 1.00 93.69 146 GLY A C 1
ATOM 1188 O O . GLY A 1 146 ? -0.747 -1.931 -10.070 1.00 93.69 146 GLY A O 1
ATOM 1189 N N . PRO A 1 147 ? 0.675 -0.222 -10.356 1.00 89.31 147 PRO A N 1
ATOM 1190 C CA . PRO A 1 147 ? 0.569 -0.141 -11.819 1.00 89.31 147 PRO A CA 1
ATOM 1191 C C . PRO A 1 147 ? 0.962 -1.399 -12.597 1.00 89.31 147 PRO A C 1
ATOM 1193 O O . PRO A 1 147 ? 0.414 -1.632 -13.670 1.00 89.31 147 PRO A O 1
ATOM 1196 N N . ASP A 1 148 ? 1.879 -2.210 -12.079 1.00 86.56 148 ASP A N 1
ATOM 1197 C CA . ASP A 1 148 ? 2.343 -3.449 -12.714 1.00 86.56 148 ASP A CA 1
ATOM 1198 C C . ASP A 1 148 ? 1.413 -4.656 -12.483 1.00 86.56 148 ASP A C 1
ATOM 1200 O O . ASP A 1 148 ? 1.730 -5.766 -12.914 1.00 86.56 148 ASP A O 1
ATOM 1204 N N . GLY A 1 149 ? 0.281 -4.445 -11.801 1.00 88.44 149 GLY A N 1
ATOM 1205 C CA . GLY A 1 149 ? -0.676 -5.493 -11.444 1.00 88.44 149 GLY A CA 1
ATOM 1206 C C . GLY A 1 149 ? -0.352 -6.216 -10.137 1.00 88.44 149 GLY A C 1
ATOM 1207 O O . GLY A 1 149 ? -1.065 -7.147 -9.779 1.00 88.44 149 GLY A O 1
ATOM 1208 N N . SER A 1 150 ? 0.687 -5.803 -9.408 1.00 95.50 150 SER A N 1
ATOM 1209 C CA . SER A 1 150 ? 0.954 -6.323 -8.070 1.00 95.50 150 SER A CA 1
ATOM 1210 C C . SER A 1 150 ? -0.048 -5.815 -7.034 1.00 95.50 150 SER A C 1
ATOM 1212 O O . SER A 1 150 ? -0.624 -4.727 -7.140 1.00 95.50 150 SER A O 1
ATOM 1214 N N . LEU A 1 151 ? -0.202 -6.612 -5.983 1.00 98.56 151 LEU A N 1
ATOM 1215 C CA . LEU A 1 151 ? -0.821 -6.215 -4.728 1.00 98.56 151 LEU A CA 1
ATOM 1216 C C . LEU A 1 151 ? 0.155 -6.587 -3.623 1.00 98.56 151 LEU A C 1
ATOM 1218 O O . LEU A 1 151 ? 0.455 -7.770 -3.440 1.00 98.56 151 LEU A O 1
ATOM 1222 N N . ILE A 1 152 ? 0.640 -5.588 -2.900 1.00 98.81 152 ILE A N 1
ATOM 1223 C CA . ILE A 1 152 ? 1.522 -5.778 -1.750 1.00 98.81 152 ILE A CA 1
ATOM 1224 C C . ILE A 1 152 ? 0.820 -5.331 -0.473 1.00 98.81 152 ILE A C 1
ATOM 1226 O O . ILE A 1 152 ? -0.060 -4.468 -0.500 1.00 98.81 152 ILE A O 1
ATOM 1230 N N . LYS A 1 153 ? 1.217 -5.924 0.646 1.00 98.75 153 LYS A N 1
ATOM 1231 C CA . LYS A 1 153 ? 0.681 -5.667 1.981 1.00 98.75 153 LYS A CA 1
ATOM 1232 C C . LYS A 1 153 ? 1.825 -5.318 2.913 1.00 98.75 153 LYS A C 1
ATOM 1234 O O . LYS A 1 153 ? 2.827 -6.023 2.934 1.00 98.75 153 LYS A O 1
ATOM 1239 N N . TYR A 1 154 ? 1.658 -4.262 3.693 1.00 98.62 154 TYR A N 1
ATOM 1240 C CA . TYR A 1 154 ? 2.525 -3.960 4.820 1.00 98.62 154 TYR A CA 1
ATOM 1241 C C . TYR A 1 154 ? 1.739 -4.147 6.114 1.00 98.62 154 TYR A C 1
ATOM 1243 O O . TYR A 1 154 ? 0.726 -3.476 6.312 1.00 98.62 154 TYR A O 1
ATOM 1251 N N . THR A 1 155 ? 2.190 -5.064 6.968 1.00 97.94 155 THR A N 1
ATOM 1252 C CA . THR A 1 155 ? 1.643 -5.283 8.311 1.00 97.94 155 THR A CA 1
ATOM 1253 C C . THR A 1 155 ? 2.621 -4.730 9.339 1.00 97.94 155 THR A C 1
ATOM 1255 O O . THR A 1 155 ? 3.813 -5.055 9.325 1.00 97.94 155 THR A O 1
ATOM 1258 N N . LEU A 1 156 ? 2.108 -3.883 10.226 1.00 94.94 156 LEU A N 1
ATOM 1259 C CA . LEU A 1 156 ? 2.902 -3.215 11.249 1.00 94.94 156 LEU A CA 1
ATOM 1260 C C . LEU A 1 156 ? 3.388 -4.220 12.287 1.00 94.94 156 LEU A C 1
ATOM 1262 O O . LEU A 1 156 ? 2.604 -4.993 12.844 1.00 94.94 156 LEU A O 1
ATOM 1266 N N . SER A 1 157 ? 4.685 -4.172 12.576 1.00 91.75 157 SER A N 1
ATOM 1267 C CA . SER A 1 157 ? 5.303 -5.048 13.578 1.00 91.75 157 SER A CA 1
ATOM 1268 C C . SER A 1 157 ? 5.497 -4.365 14.931 1.00 91.75 157 SER A C 1
ATOM 1270 O O . SER A 1 157 ? 5.749 -5.049 15.926 1.00 91.75 157 SER A O 1
ATOM 1272 N N . ARG A 1 158 ? 5.397 -3.024 14.979 1.00 90.69 158 ARG A N 1
ATOM 1273 C CA . ARG A 1 158 ? 5.727 -2.192 16.150 1.00 90.69 158 ARG A CA 1
ATOM 1274 C C . ARG A 1 158 ? 7.157 -2.412 16.650 1.00 90.69 158 ARG A C 1
ATOM 1276 O O . ARG A 1 158 ? 7.425 -2.427 17.852 1.00 90.69 158 ARG A O 1
ATOM 1283 N N . SER A 1 159 ? 8.078 -2.651 15.720 1.00 94.12 159 SER A N 1
ATOM 1284 C CA . SER A 1 159 ? 9.490 -2.845 16.032 1.00 94.12 159 SER A CA 1
ATOM 1285 C C . SER A 1 159 ? 10.219 -1.509 16.206 1.00 94.12 159 SER A C 1
ATOM 1287 O O . SER A 1 159 ? 9.844 -0.490 15.633 1.00 94.12 159 SER A O 1
ATOM 1289 N N . ALA A 1 160 ? 11.362 -1.525 16.896 1.00 95.50 160 ALA A N 1
ATOM 1290 C CA . ALA A 1 160 ? 12.242 -0.353 16.971 1.00 95.50 160 ALA A CA 1
ATOM 1291 C C . ALA A 1 160 ? 12.780 0.090 15.589 1.00 95.50 160 ALA A C 1
ATOM 1293 O O . ALA A 1 160 ? 13.163 1.249 15.393 1.00 95.50 160 ALA A O 1
ATOM 1294 N N . ALA A 1 161 ? 12.829 -0.829 14.616 1.00 94.88 161 ALA A N 1
ATOM 1295 C CA . ALA A 1 161 ? 13.176 -0.499 13.238 1.00 94.88 161 ALA A CA 1
ATOM 1296 C C . ALA A 1 161 ? 12.046 0.286 12.548 1.00 94.88 161 ALA A C 1
ATOM 1298 O O . ALA A 1 161 ? 12.339 1.192 11.768 1.00 94.88 161 ALA A O 1
ATOM 1299 N N . GLU A 1 162 ? 10.786 0.003 12.887 1.00 95.19 162 GLU A N 1
ATOM 1300 C CA . GLU A 1 162 ? 9.609 0.768 12.460 1.00 95.19 162 GLU A CA 1
ATOM 1301 C C . GLU A 1 162 ? 9.615 2.182 13.054 1.00 95.19 162 GLU A C 1
ATOM 1303 O O . GLU A 1 162 ? 9.467 3.140 12.299 1.00 95.19 162 GLU A O 1
ATOM 1308 N N . ASP A 1 163 ? 9.937 2.343 14.343 1.00 96.31 163 ASP A N 1
ATOM 1309 C CA . ASP A 1 163 ? 10.108 3.669 14.971 1.00 96.31 163 ASP A CA 1
ATOM 1310 C C . ASP A 1 163 ? 11.209 4.491 14.281 1.00 96.31 163 ASP A C 1
ATOM 1312 O O . ASP A 1 163 ? 11.058 5.683 13.989 1.00 96.31 163 ASP A O 1
ATOM 1316 N N . THR A 1 164 ? 12.332 3.835 13.971 1.00 97.00 164 THR A N 1
ATOM 1317 C CA . THR A 1 164 ? 13.449 4.463 13.255 1.00 97.00 164 THR A CA 1
ATOM 1318 C C . THR A 1 164 ? 13.043 4.851 11.834 1.00 97.00 164 THR A C 1
ATOM 1320 O O . THR A 1 164 ? 13.400 5.932 11.365 1.00 97.00 164 THR A O 1
ATOM 1323 N N . LEU A 1 165 ? 12.305 3.990 11.129 1.00 96.38 165 LEU A N 1
ATOM 1324 C CA . LEU A 1 165 ? 11.797 4.281 9.790 1.00 96.38 165 LEU A CA 1
ATOM 1325 C C . LEU A 1 165 ? 10.803 5.446 9.825 1.00 96.38 165 LEU A C 1
ATOM 1327 O O . LEU A 1 165 ? 10.932 6.362 9.011 1.00 96.38 165 LEU A O 1
ATOM 1331 N N . PHE A 1 166 ? 9.890 5.460 10.798 1.00 97.50 166 PHE A N 1
ATOM 1332 C CA . PHE A 1 166 ? 8.891 6.508 10.986 1.00 97.50 166 PHE A CA 1
ATOM 1333 C C . PHE A 1 166 ? 9.534 7.887 11.139 1.00 97.50 166 PHE A C 1
ATOM 1335 O O . PHE A 1 166 ? 9.191 8.819 10.412 1.00 97.50 166 PHE A O 1
ATOM 1342 N N . ALA A 1 167 ? 10.564 8.000 11.984 1.00 97.50 167 ALA A N 1
ATOM 1343 C CA . ALA A 1 167 ? 11.319 9.243 12.150 1.00 97.50 167 ALA A CA 1
ATOM 1344 C C . ALA A 1 167 ? 11.987 9.731 10.847 1.00 97.50 167 ALA A C 1
ATOM 1346 O O . ALA A 1 167 ? 12.172 10.932 10.655 1.00 97.50 167 ALA A O 1
ATOM 1347 N N . ARG A 1 168 ? 12.345 8.817 9.934 1.00 97.62 168 ARG A N 1
ATOM 1348 C CA . ARG A 1 168 ? 13.015 9.139 8.660 1.00 97.62 168 ARG A CA 1
ATOM 1349 C C . ARG A 1 168 ? 12.050 9.511 7.535 1.00 97.62 168 ARG A C 1
ATOM 1351 O O . ARG A 1 168 ? 12.481 10.192 6.598 1.00 97.62 168 ARG A O 1
ATOM 1358 N N . VAL A 1 169 ? 10.793 9.064 7.609 1.00 97.69 169 VAL A N 1
ATOM 1359 C CA . VAL A 1 169 ? 9.709 9.452 6.684 1.00 97.69 169 VAL A CA 1
ATOM 1360 C C . VAL A 1 169 ? 8.871 10.627 7.195 1.00 97.69 169 VAL A C 1
ATOM 1362 O O . VAL A 1 169 ? 8.127 11.228 6.418 1.00 97.69 169 VAL A O 1
ATOM 1365 N N . ALA A 1 170 ? 9.017 10.998 8.467 1.00 97.69 170 ALA A N 1
ATOM 1366 C CA . ALA A 1 170 ? 8.421 12.201 9.027 1.00 97.69 170 ALA A CA 1
ATOM 1367 C C . ALA A 1 170 ? 9.100 13.476 8.495 1.00 97.69 170 ALA A C 1
ATOM 1369 O O . ALA A 1 170 ? 10.312 13.532 8.257 1.00 97.69 170 ALA A O 1
ATOM 1370 N N . GLY A 1 171 ? 8.296 14.522 8.319 1.00 95.69 171 GLY A N 1
ATOM 1371 C CA . GLY A 1 171 ? 8.759 15.891 8.131 1.00 95.69 171 GLY A CA 1
ATOM 1372 C C . GLY A 1 171 ? 9.388 16.477 9.408 1.00 95.69 171 GLY A C 1
ATOM 1373 O O . GLY A 1 171 ? 9.523 15.800 10.428 1.00 95.69 171 GLY A O 1
ATOM 1374 N N . PRO A 1 172 ? 9.797 17.756 9.387 1.00 94.38 172 PRO A N 1
ATOM 1375 C CA . PRO A 1 172 ? 10.394 18.398 10.557 1.00 94.38 172 PRO A CA 1
ATOM 1376 C C . PRO A 1 172 ? 9.390 18.531 11.722 1.00 94.38 172 PRO A C 1
ATOM 1378 O O . PRO A 1 172 ? 8.184 18.534 11.482 1.00 94.38 172 PRO A O 1
ATOM 1381 N N . PRO A 1 173 ? 9.852 18.720 12.977 1.00 90.88 173 PRO A N 1
ATOM 1382 C CA . PRO A 1 173 ? 9.017 18.609 14.184 1.00 90.88 173 PRO A CA 1
ATOM 138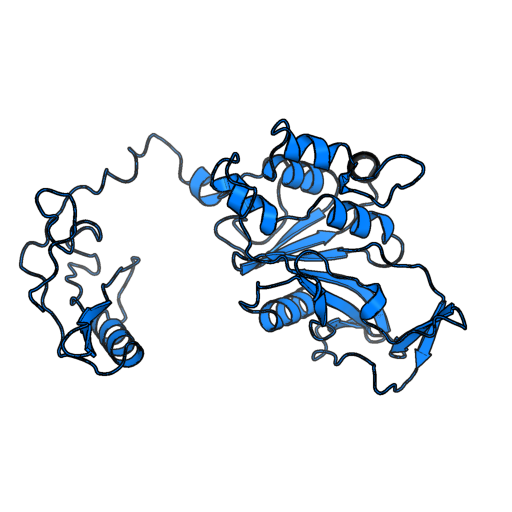3 C C . PRO A 1 173 ? 7.723 19.443 14.222 1.00 90.88 173 PRO A C 1
ATOM 13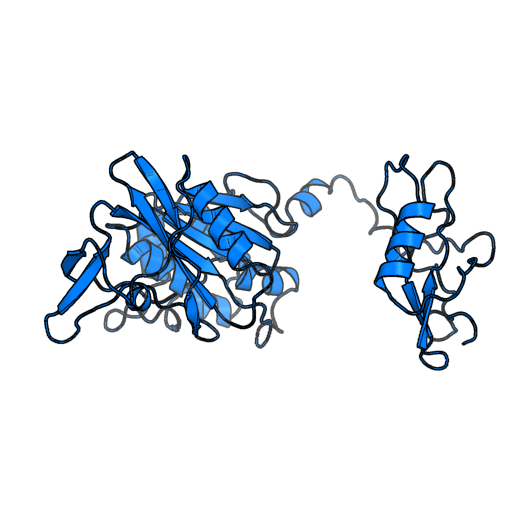85 O O . PRO A 1 173 ? 6.766 19.041 14.871 1.00 90.88 173 PRO A O 1
ATOM 1388 N N . GLY A 1 174 ? 7.667 20.589 13.534 1.00 92.44 174 GLY A N 1
ATOM 1389 C CA . GLY A 1 174 ? 6.455 21.421 13.455 1.00 92.44 174 GLY A CA 1
ATOM 1390 C C . GLY A 1 174 ? 5.433 20.978 12.398 1.00 92.44 174 GLY A C 1
ATOM 1391 O O . GLY A 1 174 ? 4.306 21.458 12.396 1.00 92.44 174 GLY A O 1
ATOM 1392 N N . MET A 1 175 ? 5.822 20.084 11.490 1.00 92.75 175 MET A N 1
ATOM 1393 C CA . MET A 1 175 ? 5.005 19.590 10.378 1.00 92.75 175 MET A CA 1
ATOM 1394 C C . MET A 1 175 ? 5.390 18.138 10.028 1.00 92.75 175 MET A C 1
ATOM 1396 O O . MET A 1 175 ? 5.836 17.862 8.911 1.00 92.75 175 MET A O 1
ATOM 1400 N N . PRO A 1 176 ? 5.243 17.189 10.976 1.00 93.06 176 PRO A N 1
ATOM 1401 C CA . PRO A 1 176 ? 5.719 15.814 10.808 1.00 93.06 176 PRO A CA 1
ATOM 1402 C C . PRO A 1 176 ? 5.011 15.056 9.676 1.00 93.06 176 PRO A C 1
ATOM 1404 O O . PRO A 1 176 ? 5.612 14.174 9.075 1.00 93.06 176 PRO A O 1
ATOM 1407 N N . HIS A 1 177 ? 3.785 15.443 9.323 1.00 91.12 177 HIS A N 1
ATOM 1408 C CA . HIS A 1 177 ? 3.021 14.848 8.225 1.00 91.12 177 HIS A CA 1
ATOM 1409 C C . HIS A 1 177 ? 3.500 15.261 6.824 1.00 91.12 177 HIS A C 1
ATOM 1411 O O . HIS A 1 177 ? 3.084 14.662 5.835 1.00 91.12 177 HIS A O 1
ATOM 1417 N N . LEU A 1 178 ? 4.364 16.278 6.702 1.00 92.94 178 LEU A N 1
ATOM 1418 C CA . LEU A 1 178 ? 4.909 16.703 5.409 1.00 92.94 178 LEU A CA 1
ATOM 1419 C C . LEU A 1 178 ? 6.109 15.838 5.011 1.00 92.94 178 LEU A C 1
ATOM 1421 O O . LEU A 1 178 ? 7.261 16.282 5.037 1.00 92.94 178 LEU A O 1
ATOM 1425 N N . SER A 1 179 ? 5.830 14.594 4.615 1.00 92.44 179 SER A N 1
ATOM 1426 C CA . SER A 1 179 ? 6.845 13.609 4.219 1.00 92.44 179 SER A CA 1
ATOM 1427 C C . SER A 1 179 ? 7.680 14.021 3.003 1.00 92.44 179 SER A C 1
ATOM 1429 O O . SER A 1 179 ? 8.787 13.515 2.844 1.00 92.44 179 SER A O 1
ATOM 1431 N N . GLU A 1 180 ? 7.234 14.982 2.190 1.00 90.56 180 GLU A N 1
ATOM 1432 C CA . GLU A 1 180 ? 8.043 15.606 1.123 1.00 90.56 180 GLU A CA 1
ATOM 1433 C C . GLU A 1 180 ? 9.309 16.295 1.668 1.00 90.56 180 GLU A C 1
ATOM 1435 O O . GLU A 1 180 ? 10.324 16.425 0.987 1.00 90.56 180 GLU A O 1
ATOM 1440 N N . LEU A 1 181 ? 9.290 16.696 2.942 1.00 93.25 181 LEU A N 1
ATOM 1441 C CA . LEU A 1 181 ? 10.424 17.322 3.622 1.00 93.25 181 LEU A CA 1
ATOM 1442 C C . LEU A 1 181 ? 11.241 16.329 4.462 1.00 93.25 181 LEU A C 1
ATOM 1444 O O . LEU A 1 181 ? 12.207 16.743 5.120 1.00 93.25 181 LEU A O 1
ATOM 1448 N N . SER A 1 182 ? 10.879 15.044 4.435 1.00 96.62 182 SER A N 1
ATOM 1449 C CA . SER A 1 182 ? 11.528 13.976 5.200 1.00 96.62 182 SER A CA 1
ATOM 1450 C C . SER A 1 182 ? 12.928 13.637 4.690 1.00 96.62 182 SER A C 1
ATOM 1452 O O . SER A 1 182 ? 13.322 13.992 3.573 1.00 96.62 182 SER A O 1
ATOM 1454 N N . GLN A 1 183 ? 13.698 12.919 5.512 1.00 96.00 183 GLN A N 1
ATOM 1455 C CA . GLN A 1 183 ? 15.031 12.455 5.128 1.00 96.00 183 GLN A CA 1
ATOM 1456 C C . GLN A 1 183 ? 14.966 11.501 3.930 1.00 96.00 183 GLN A C 1
ATOM 1458 O O . GLN A 1 183 ? 15.767 11.638 3.007 1.00 96.00 183 GLN A O 1
ATOM 1463 N N . ILE A 1 184 ? 14.029 10.545 3.939 1.00 93.94 184 ILE A N 1
ATOM 1464 C CA . ILE A 1 184 ? 13.899 9.560 2.855 1.00 93.94 184 ILE A CA 1
ATOM 1465 C C . ILE A 1 184 ? 13.462 10.232 1.554 1.00 93.94 184 ILE A C 1
ATOM 1467 O O . ILE A 1 184 ? 14.074 9.973 0.520 1.00 93.94 184 ILE A O 1
ATOM 1471 N N . HIS A 1 185 ? 12.482 11.142 1.591 1.00 93.38 185 HIS A N 1
ATOM 1472 C CA . HIS A 1 185 ? 12.064 11.847 0.377 1.00 93.38 185 HIS A CA 1
ATOM 1473 C C . HIS A 1 185 ? 13.216 12.662 -0.227 1.00 93.38 185 HIS A C 1
ATOM 1475 O O . HIS A 1 185 ? 13.494 12.546 -1.417 1.00 93.38 185 HIS A O 1
ATOM 1481 N N . LYS A 1 186 ? 13.960 13.414 0.595 1.00 91.75 186 LYS A N 1
ATOM 1482 C CA . LYS A 1 186 ? 15.152 14.150 0.137 1.00 91.75 186 LYS A CA 1
ATOM 1483 C C . LYS A 1 186 ? 16.236 13.228 -0.427 1.00 91.75 186 LYS A C 1
ATOM 1485 O O . LYS A 1 186 ? 16.894 13.594 -1.394 1.00 91.75 186 LYS A O 1
ATOM 1490 N N . ALA A 1 187 ? 16.438 12.049 0.161 1.00 91.25 187 ALA A N 1
ATOM 1491 C CA . ALA A 1 187 ? 17.423 11.085 -0.329 1.00 91.25 187 ALA A CA 1
ATOM 1492 C C . ALA A 1 187 ? 17.038 10.499 -1.700 1.00 91.25 187 ALA A C 1
ATOM 1494 O O . ALA A 1 187 ? 17.910 10.351 -2.554 1.00 91.25 187 ALA A O 1
ATOM 1495 N N . LEU A 1 188 ? 15.744 10.241 -1.926 1.00 89.38 188 LEU A N 1
ATOM 1496 C CA . LEU A 1 188 ? 15.207 9.831 -3.229 1.00 89.38 188 LEU A CA 1
ATOM 1497 C C . LEU A 1 188 ? 15.391 10.927 -4.290 1.00 89.38 188 LEU A C 1
ATOM 1499 O O . LEU A 1 188 ? 15.867 10.637 -5.384 1.00 89.38 188 LEU A O 1
ATOM 1503 N N . GLN A 1 189 ? 15.077 12.184 -3.953 1.00 89.62 189 GLN A N 1
ATOM 1504 C CA . GLN A 1 189 ? 15.258 13.330 -4.858 1.00 89.62 189 GLN A CA 1
ATOM 1505 C C . GLN A 1 189 ? 16.734 13.563 -5.217 1.00 89.62 189 GLN A C 1
ATOM 1507 O O . GLN A 1 189 ? 17.055 13.885 -6.353 1.00 89.62 189 GLN A O 1
ATOM 1512 N N . ASN A 1 190 ? 17.644 13.352 -4.263 1.00 87.69 190 ASN A N 1
ATOM 1513 C CA . ASN A 1 190 ? 19.084 13.534 -4.465 1.00 87.69 190 ASN A CA 1
ATOM 1514 C C . ASN A 1 190 ? 19.798 12.289 -5.022 1.00 87.69 190 ASN A C 1
ATOM 1516 O O . ASN A 1 190 ? 21.027 12.282 -5.085 1.00 87.69 190 ASN A O 1
ATOM 1520 N N . LEU A 1 191 ? 19.066 11.222 -5.363 1.00 88.31 191 LEU A N 1
ATOM 1521 C CA . LEU A 1 191 ? 19.610 9.951 -5.867 1.00 88.31 191 LEU A CA 1
ATOM 1522 C C . LEU A 1 191 ? 20.601 9.250 -4.920 1.00 88.31 191 LEU A C 1
ATOM 1524 O O . LEU A 1 191 ? 21.323 8.341 -5.330 1.00 88.31 191 LEU A O 1
ATOM 1528 N N . THR A 1 192 ? 20.652 9.652 -3.648 1.00 90.94 192 THR A N 1
ATOM 1529 C CA . THR A 1 192 ? 21.488 9.000 -2.624 1.00 90.94 192 THR A CA 1
ATOM 1530 C C . THR A 1 192 ? 20.804 7.776 -2.021 1.00 90.94 192 THR A C 1
ATOM 1532 O O . THR A 1 192 ? 21.435 6.994 -1.311 1.00 90.94 192 THR A O 1
ATOM 1535 N N . MET A 1 193 ? 19.518 7.614 -2.324 1.00 91.12 193 MET A N 1
ATOM 1536 C CA . MET A 1 193 ? 18.701 6.446 -2.050 1.00 91.12 193 MET A CA 1
ATOM 1537 C C . MET A 1 193 ? 17.844 6.154 -3.278 1.00 91.12 193 MET A C 1
ATOM 1539 O O . MET A 1 193 ? 17.354 7.077 -3.927 1.00 91.12 193 MET A O 1
ATOM 1543 N N . LEU A 1 194 ? 17.642 4.876 -3.575 1.00 93.69 194 LEU A N 1
ATOM 1544 C CA . LEU A 1 194 ? 16.764 4.418 -4.644 1.00 93.69 194 LEU A CA 1
ATOM 1545 C C . LEU A 1 194 ? 15.452 3.854 -4.068 1.00 93.69 194 LEU A C 1
ATOM 1547 O O . LEU A 1 194 ? 15.420 3.403 -2.921 1.00 93.69 194 LEU A O 1
ATOM 1551 N N . PRO A 1 195 ? 14.363 3.817 -4.851 1.00 94.56 195 PRO A N 1
ATOM 1552 C CA . PRO A 1 195 ? 13.110 3.164 -4.467 1.00 94.56 195 PRO A CA 1
ATOM 1553 C C . PRO A 1 195 ? 13.298 1.747 -3.905 1.00 94.56 195 PRO A C 1
ATOM 1555 O O . PRO A 1 195 ? 12.720 1.402 -2.875 1.00 94.56 195 PRO A O 1
ATOM 1558 N N . SER A 1 196 ? 14.172 0.940 -4.512 1.00 96.00 196 SER A N 1
ATOM 1559 C CA . SER A 1 196 ? 14.481 -0.406 -4.016 1.00 96.00 196 SER A CA 1
ATOM 1560 C C . SER A 1 196 ? 15.203 -0.440 -2.659 1.00 96.00 196 SER A C 1
ATOM 1562 O O . SER A 1 196 ? 15.133 -1.453 -1.959 1.00 96.00 196 SER A O 1
ATOM 1564 N N . ASP A 1 197 ? 15.885 0.634 -2.246 1.00 96.19 197 ASP A N 1
ATOM 1565 C CA . ASP A 1 197 ? 16.399 0.769 -0.876 1.00 96.19 197 ASP A CA 1
ATOM 1566 C C . ASP A 1 197 ? 15.249 0.992 0.116 1.00 96.19 197 ASP A C 1
ATOM 1568 O O . ASP A 1 197 ? 15.255 0.408 1.198 1.00 96.19 197 ASP A O 1
ATOM 1572 N N . VAL A 1 198 ? 14.239 1.788 -0.255 1.00 96.94 198 VAL A N 1
ATOM 1573 C CA . VAL A 1 198 ? 13.053 2.040 0.585 1.00 96.94 198 VAL A CA 1
ATOM 1574 C C . VAL A 1 198 ? 12.250 0.758 0.793 1.00 96.94 198 VAL A C 1
ATOM 1576 O O . VAL A 1 198 ? 11.874 0.459 1.924 1.00 96.94 198 VAL A O 1
ATOM 1579 N N . VAL A 1 199 ? 12.072 -0.050 -0.258 1.00 98.25 199 VAL A N 1
ATOM 1580 C CA . VAL A 1 199 ? 11.434 -1.376 -0.151 1.00 98.25 199 VAL A CA 1
ATOM 1581 C C . VAL A 1 199 ? 12.158 -2.260 0.867 1.00 98.25 199 VAL A C 1
ATOM 1583 O O . VAL A 1 199 ? 11.519 -2.862 1.728 1.00 98.25 199 VAL A O 1
ATOM 1586 N N . ARG A 1 200 ? 13.495 -2.306 0.819 1.00 97.62 200 ARG A N 1
ATOM 1587 C CA . ARG A 1 200 ? 14.299 -3.096 1.766 1.00 97.62 200 ARG A CA 1
ATOM 1588 C C . ARG A 1 200 ? 14.236 -2.559 3.194 1.00 97.62 200 ARG A C 1
ATOM 1590 O O . ARG A 1 200 ? 14.217 -3.354 4.130 1.00 97.62 200 ARG A O 1
ATOM 1597 N N . LEU A 1 201 ? 14.177 -1.237 3.372 1.00 96.38 201 LEU A N 1
ATOM 1598 C CA . LEU A 1 201 ? 13.954 -0.629 4.688 1.00 96.38 201 LEU A CA 1
ATOM 1599 C C . LEU A 1 201 ? 12.599 -1.041 5.262 1.00 96.38 201 LEU A C 1
ATOM 1601 O O . LEU A 1 201 ? 12.534 -1.422 6.426 1.00 96.38 201 LEU A O 1
ATOM 1605 N N . LEU A 1 202 ? 11.547 -1.013 4.444 1.00 96.69 202 LEU A N 1
ATOM 1606 C CA . LEU A 1 202 ? 10.204 -1.409 4.857 1.00 96.69 202 LEU A CA 1
ATOM 1607 C C . LEU A 1 202 ? 10.146 -2.903 5.219 1.00 96.69 202 LEU A C 1
ATOM 1609 O O . LEU A 1 202 ? 9.662 -3.254 6.291 1.00 96.69 202 LEU A O 1
ATOM 1613 N N . ALA A 1 203 ? 10.737 -3.768 4.387 1.00 96.62 203 ALA A N 1
ATOM 1614 C CA . ALA A 1 203 ? 10.858 -5.205 4.654 1.00 96.62 203 ALA A CA 1
ATOM 1615 C C . ALA A 1 203 ? 11.690 -5.535 5.910 1.00 96.62 203 ALA A C 1
ATOM 1617 O O . ALA A 1 203 ? 11.529 -6.601 6.500 1.00 96.62 203 ALA A O 1
ATOM 1618 N N . GLY A 1 204 ? 12.610 -4.648 6.305 1.00 95.56 204 GLY A N 1
ATOM 1619 C CA . GLY A 1 204 ? 13.394 -4.784 7.535 1.00 95.56 204 GLY A CA 1
ATOM 1620 C C . GLY A 1 204 ? 12.725 -4.191 8.776 1.00 95.56 204 GLY A C 1
ATOM 1621 O O . GLY A 1 204 ? 13.104 -4.551 9.889 1.00 95.56 204 GLY A O 1
ATOM 1622 N N . ALA A 1 205 ? 11.763 -3.283 8.596 1.00 94.44 205 ALA A N 1
ATOM 1623 C CA . ALA A 1 205 ? 11.063 -2.593 9.675 1.00 94.44 205 ALA A CA 1
ATOM 1624 C C . ALA A 1 205 ? 9.789 -3.321 10.126 1.00 94.44 205 ALA A C 1
ATOM 1626 O O . ALA A 1 205 ? 9.474 -3.310 11.315 1.00 94.44 205 ALA A O 1
ATOM 1627 N N . GLY A 1 206 ? 9.090 -3.978 9.202 1.00 92.31 206 GLY A N 1
ATOM 1628 C CA . GLY A 1 206 ? 7.864 -4.724 9.473 1.00 92.31 206 GLY A CA 1
ATOM 1629 C C . GLY A 1 206 ? 7.660 -5.880 8.500 1.00 92.31 206 GLY A C 1
ATOM 1630 O O . GLY A 1 206 ? 8.603 -6.341 7.854 1.00 92.31 206 GLY A O 1
ATOM 1631 N N . ASP A 1 207 ? 6.424 -6.362 8.396 1.00 96.12 207 ASP A N 1
ATOM 1632 C CA . ASP A 1 207 ? 6.089 -7.490 7.530 1.00 96.12 207 ASP A CA 1
ATOM 1633 C C . ASP A 1 207 ? 5.542 -6.990 6.191 1.00 96.12 207 ASP A C 1
ATOM 1635 O O . ASP A 1 207 ? 4.360 -6.677 6.046 1.00 96.12 207 ASP A O 1
ATOM 1639 N N . LEU A 1 208 ? 6.436 -6.901 5.203 1.00 98.50 208 LEU A N 1
ATOM 1640 C CA . LEU A 1 208 ? 6.087 -6.620 3.813 1.00 98.50 208 LEU A CA 1
ATOM 1641 C C . LEU A 1 208 ? 5.863 -7.933 3.051 1.00 98.50 208 LEU A C 1
ATOM 1643 O O . LEU A 1 208 ? 6.739 -8.798 3.027 1.00 98.50 208 LEU A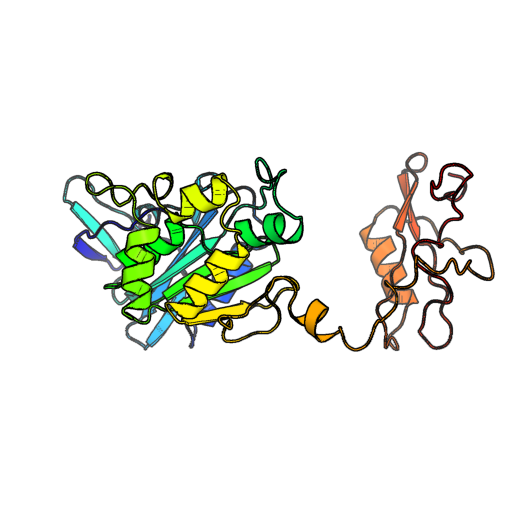 O 1
ATOM 1647 N N . GLU A 1 209 ? 4.714 -8.071 2.397 1.00 98.50 209 GLU A N 1
ATOM 1648 C CA . GLU A 1 209 ? 4.298 -9.290 1.702 1.00 98.50 209 GLU A CA 1
ATOM 1649 C C . GLU A 1 209 ? 3.756 -8.996 0.299 1.00 98.50 209 GLU A C 1
ATOM 1651 O O . GLU A 1 209 ? 3.067 -8.001 0.065 1.00 98.50 209 GLU A O 1
ATOM 1656 N N . VAL A 1 210 ? 4.027 -9.904 -0.636 1.00 98.56 210 VAL A N 1
ATOM 1657 C CA . VAL A 1 210 ? 3.431 -9.932 -1.975 1.00 98.56 210 VAL A CA 1
ATOM 1658 C C . VAL A 1 210 ? 2.181 -10.806 -1.932 1.00 98.56 210 VAL A C 1
ATOM 1660 O O . VAL A 1 210 ? 2.275 -12.008 -1.688 1.00 98.56 210 VAL A O 1
ATOM 1663 N N . ILE A 1 211 ? 1.016 -10.218 -2.202 1.00 98.00 211 ILE A N 1
ATOM 1664 C CA . ILE A 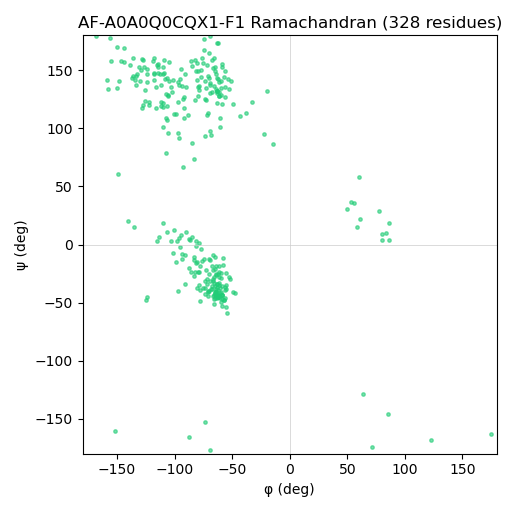1 211 ? -0.295 -10.891 -2.200 1.00 98.00 211 ILE A CA 1
ATOM 1665 C C . ILE A 1 211 ? -0.708 -11.312 -3.614 1.00 98.00 211 ILE A C 1
ATOM 1667 O O . ILE A 1 211 ? -1.256 -12.404 -3.802 1.00 98.00 211 ILE A O 1
ATOM 1671 N N . VAL A 1 212 ? -0.434 -10.449 -4.599 1.00 93.94 212 VAL A N 1
ATOM 1672 C CA . VAL A 1 212 ? -0.550 -10.731 -6.037 1.00 93.94 212 VAL A CA 1
ATOM 1673 C C . VAL A 1 212 ? 0.824 -10.485 -6.668 1.00 93.94 212 VAL A C 1
ATOM 1675 O O . VAL A 1 212 ? 1.350 -9.375 -6.542 1.00 93.94 212 VAL A O 1
ATOM 1678 N N . PRO A 1 213 ? 1.431 -11.508 -7.298 1.00 91.81 213 PRO A N 1
ATOM 1679 C CA . PRO A 1 213 ? 2.787 -11.424 -7.816 1.00 91.81 213 PRO A CA 1
ATOM 1680 C C . PRO A 1 213 ? 2.850 -10.594 -9.097 1.00 91.81 213 PRO A C 1
ATOM 1682 O O . PRO A 1 213 ? 1.890 -10.510 -9.861 1.00 91.81 213 PRO A O 1
ATOM 1685 N N . SER A 1 214 ? 4.030 -10.055 -9.378 1.00 89.75 214 SER A N 1
ATOM 1686 C CA . SER A 1 214 ? 4.361 -9.422 -10.652 1.00 89.75 214 SER A CA 1
ATOM 1687 C C . SER A 1 214 ? 5.815 -9.715 -11.004 1.00 89.75 214 SER A C 1
ATOM 1689 O O . SER A 1 214 ? 6.589 -10.182 -10.167 1.00 89.75 214 SER A O 1
ATOM 1691 N N . ARG A 1 215 ? 6.230 -9.403 -12.236 1.00 90.25 215 ARG A N 1
ATOM 1692 C CA . ARG A 1 215 ? 7.638 -9.561 -12.627 1.00 90.25 215 ARG A CA 1
ATOM 1693 C C . ARG A 1 215 ? 8.571 -8.730 -11.738 1.00 90.25 215 ARG A C 1
ATOM 1695 O O . ARG A 1 215 ? 9.675 -9.176 -11.452 1.00 90.25 215 ARG A O 1
ATOM 1702 N N . LEU A 1 216 ? 8.136 -7.541 -11.311 1.00 93.06 216 LEU A N 1
ATOM 1703 C CA . LEU A 1 216 ? 8.910 -6.657 -10.440 1.00 93.06 216 LEU A CA 1
ATOM 1704 C C . LEU A 1 216 ? 9.107 -7.273 -9.051 1.00 93.06 216 LEU A C 1
ATOM 1706 O O . LEU A 1 216 ? 10.236 -7.316 -8.563 1.00 93.06 216 LEU A O 1
ATOM 1710 N N . TRP A 1 217 ? 8.013 -7.719 -8.431 1.00 94.19 217 TRP A N 1
ATOM 1711 C CA . TRP A 1 217 ? 7.983 -8.159 -7.036 1.00 94.19 217 TRP A CA 1
ATOM 1712 C C . TRP A 1 217 ? 8.429 -9.610 -6.842 1.00 94.19 217 TRP A C 1
ATOM 1714 O O . TRP A 1 217 ? 8.982 -9.935 -5.791 1.00 94.19 217 TRP A O 1
ATOM 1724 N N . GLY A 1 218 ? 8.257 -10.457 -7.859 1.00 92.25 218 GLY A N 1
ATOM 1725 C CA . GLY A 1 218 ? 8.502 -11.892 -7.787 1.00 92.25 218 GLY A CA 1
ATOM 1726 C C . GLY A 1 218 ? 7.296 -12.657 -7.245 1.00 92.25 218 GLY A C 1
ATOM 1727 O O . GLY A 1 218 ? 6.143 -12.319 -7.515 1.00 92.25 218 GLY A O 1
ATOM 1728 N N . ARG A 1 219 ? 7.571 -13.731 -6.504 1.00 91.06 219 ARG A N 1
ATOM 1729 C CA . ARG A 1 219 ? 6.570 -14.685 -6.006 1.00 91.06 219 ARG A CA 1
ATOM 1730 C C . ARG A 1 219 ? 5.777 -14.136 -4.816 1.00 91.06 219 ARG A C 1
ATOM 1732 O O . ARG A 1 219 ? 6.229 -13.241 -4.114 1.00 91.06 219 ARG A O 1
ATOM 1739 N N . VAL A 1 220 ? 4.610 -14.738 -4.578 1.00 93.38 220 VAL A N 1
ATOM 1740 C CA . VAL A 1 220 ? 3.765 -14.493 -3.396 1.00 93.38 220 VAL A CA 1
ATOM 1741 C C . VAL A 1 220 ? 4.528 -14.825 -2.110 1.00 93.38 220 VAL A C 1
ATOM 1743 O O . VAL A 1 220 ? 5.230 -15.837 -2.056 1.00 93.38 220 VAL A O 1
ATOM 1746 N N . GLY A 1 221 ? 4.335 -14.010 -1.072 1.00 94.81 221 GLY A N 1
ATOM 1747 C CA . GLY A 1 221 ? 4.887 -14.217 0.267 1.00 94.81 221 GLY A CA 1
ATOM 1748 C C . GLY A 1 221 ? 5.750 -13.061 0.766 1.00 94.81 221 GLY A C 1
ATOM 1749 O O . GLY A 1 221 ? 5.755 -11.968 0.198 1.00 94.81 221 GLY A O 1
ATOM 1750 N N . LYS A 1 222 ? 6.474 -13.307 1.861 1.00 96.56 222 LYS A N 1
ATOM 1751 C CA . LYS A 1 222 ? 7.281 -12.294 2.548 1.00 96.56 222 LYS A CA 1
ATOM 1752 C C . LYS A 1 222 ? 8.408 -11.757 1.663 1.00 96.56 222 LYS A C 1
ATOM 1754 O O . LYS A 1 222 ? 9.185 -12.518 1.086 1.00 96.56 222 LYS A O 1
ATOM 1759 N N . VAL A 1 223 ? 8.521 -10.435 1.618 1.00 97.31 223 VAL A N 1
ATOM 1760 C CA . VAL A 1 223 ? 9.609 -9.713 0.960 1.00 97.31 223 VAL A CA 1
ATOM 1761 C C . VAL A 1 223 ? 10.832 -9.725 1.873 1.00 97.31 223 VAL A C 1
ATOM 1763 O O . VAL A 1 223 ? 10.757 -9.376 3.049 1.00 97.31 223 VAL A O 1
ATOM 1766 N N . SER A 1 224 ? 11.971 -10.150 1.331 1.00 94.06 224 SER A N 1
ATOM 1767 C CA . SER A 1 224 ? 13.231 -10.227 2.073 1.00 94.06 224 SER A CA 1
ATOM 1768 C C . SER A 1 224 ? 13.939 -8.868 2.167 1.00 94.06 224 SER A C 1
ATOM 1770 O O . SER A 1 224 ? 13.773 -7.998 1.313 1.00 94.06 224 SER A O 1
ATOM 1772 N N . THR A 1 225 ? 14.797 -8.687 3.171 1.00 94.06 225 THR A N 1
ATOM 1773 C CA . THR A 1 225 ? 15.596 -7.460 3.364 1.00 94.06 225 THR A CA 1
ATOM 1774 C C . THR A 1 225 ? 16.702 -7.276 2.321 1.00 94.06 225 THR A C 1
ATOM 1776 O O . THR A 1 225 ? 17.266 -6.189 2.193 1.00 94.06 225 THR A O 1
ATOM 1779 N N . ASP A 1 226 ? 16.995 -8.312 1.537 1.00 93.00 226 ASP A N 1
ATOM 1780 C CA . ASP A 1 226 ? 17.883 -8.279 0.375 1.00 93.00 226 ASP A CA 1
ATOM 1781 C C . ASP A 1 226 ? 17.123 -8.211 -0.962 1.00 93.00 226 ASP A C 1
ATOM 1783 O O . ASP A 1 226 ? 17.742 -8.373 -2.017 1.00 93.00 226 ASP A O 1
ATOM 1787 N N . TRP A 1 227 ? 15.809 -7.937 -0.930 1.00 96.00 227 TRP A N 1
ATOM 1788 C CA . TRP A 1 227 ? 14.960 -7.853 -2.119 1.00 96.00 227 TRP A CA 1
ATOM 1789 C C . TRP A 1 227 ? 15.547 -6.935 -3.193 1.00 96.00 227 TRP A C 1
ATOM 1791 O O . TRP A 1 227 ? 16.101 -5.864 -2.920 1.00 96.00 227 TRP A O 1
ATOM 1801 N N . ARG A 1 228 ? 15.394 -7.365 -4.446 1.00 94.25 228 ARG A N 1
ATOM 1802 C CA . ARG A 1 228 ? 15.793 -6.612 -5.632 1.00 94.25 228 ARG A CA 1
ATOM 1803 C C . ARG A 1 228 ? 14.656 -6.631 -6.648 1.00 94.25 228 ARG A C 1
ATOM 1805 O O . ARG A 1 228 ? 14.009 -7.669 -6.772 1.00 94.25 228 ARG A O 1
ATOM 1812 N N . PRO A 1 229 ? 14.480 -5.549 -7.428 1.00 93.38 229 PRO A N 1
ATOM 1813 C CA . PRO A 1 229 ? 13.574 -5.551 -8.567 1.00 93.38 229 PRO A CA 1
ATOM 1814 C C . PRO A 1 229 ? 13.884 -6.721 -9.503 1.00 93.38 229 PRO A C 1
ATOM 1816 O O . PRO A 1 229 ? 15.051 -6.929 -9.853 1.00 93.38 229 PRO A O 1
ATOM 1819 N N . TYR A 1 230 ? 12.846 -7.435 -9.936 1.00 91.62 230 TYR A N 1
ATOM 1820 C CA . TYR A 1 230 ? 12.952 -8.601 -10.817 1.00 91.62 230 TYR A CA 1
ATOM 1821 C C . TYR A 1 230 ? 13.791 -9.746 -10.208 1.00 91.62 230 TYR A C 1
ATOM 1823 O O . TYR A 1 230 ? 14.798 -10.164 -10.788 1.00 91.62 230 TYR A O 1
ATOM 1831 N N . PRO A 1 231 ? 13.411 -10.273 -9.028 1.00 84.31 231 PRO A N 1
ATOM 1832 C CA . PRO A 1 231 ? 14.222 -11.258 -8.311 1.00 84.31 231 PRO A CA 1
ATOM 1833 C C . PRO A 1 231 ? 14.340 -12.591 -9.066 1.00 84.31 231 PRO A C 1
ATOM 1835 O O . PRO A 1 231 ? 15.399 -13.217 -9.036 1.00 84.31 231 PRO A O 1
ATOM 1838 N N . ASP A 1 232 ? 13.307 -12.996 -9.809 1.00 78.50 232 ASP A N 1
ATOM 1839 C CA . ASP A 1 232 ? 13.354 -14.207 -10.638 1.00 78.50 232 ASP A CA 1
ATOM 1840 C C . ASP A 1 232 ? 14.304 -14.039 -11.848 1.00 78.50 232 ASP A C 1
ATOM 1842 O O . ASP A 1 232 ? 15.009 -14.981 -12.225 1.00 78.50 232 ASP A O 1
ATOM 1846 N N . ASP A 1 233 ? 14.442 -12.824 -12.394 1.00 72.31 233 ASP A N 1
ATOM 1847 C CA . ASP A 1 233 ? 15.435 -12.528 -13.441 1.00 72.31 233 ASP A CA 1
ATOM 1848 C C . ASP A 1 233 ? 16.874 -12.645 -12.891 1.00 72.31 233 ASP A C 1
ATOM 1850 O O . ASP A 1 233 ? 17.805 -13.005 -13.617 1.00 72.31 233 ASP A O 1
ATOM 1854 N N . ALA A 1 234 ? 17.067 -12.368 -11.595 1.00 56.94 234 ALA A N 1
ATOM 1855 C CA . ALA A 1 234 ? 18.350 -12.507 -10.907 1.00 56.94 234 ALA A CA 1
ATOM 1856 C C . ALA A 1 234 ? 18.655 -13.958 -10.493 1.00 56.94 234 ALA A C 1
ATOM 1858 O O . ALA A 1 234 ? 19.801 -14.388 -10.625 1.00 56.94 234 ALA A O 1
ATOM 1859 N N . ALA A 1 235 ? 17.654 -14.732 -10.058 1.00 53.03 235 ALA A N 1
ATOM 1860 C CA . ALA A 1 235 ? 17.797 -16.158 -9.734 1.00 53.03 235 ALA A CA 1
ATOM 1861 C C . ALA A 1 235 ? 18.147 -17.017 -10.965 1.00 53.03 235 ALA A C 1
ATOM 1863 O O . ALA A 1 235 ? 18.746 -18.081 -10.838 1.00 53.03 235 ALA A O 1
ATOM 1864 N N . THR A 1 236 ? 17.853 -16.514 -12.166 1.00 49.56 236 THR A N 1
ATOM 1865 C CA . THR A 1 236 ? 18.240 -17.138 -13.440 1.00 49.56 236 THR A CA 1
ATOM 1866 C C . THR A 1 236 ? 19.719 -16.871 -13.812 1.00 49.56 236 THR A C 1
ATOM 1868 O O . THR A 1 236 ? 20.192 -17.331 -14.850 1.00 49.56 236 THR A O 1
ATOM 1871 N N . ARG A 1 237 ? 20.503 -16.157 -12.979 1.00 42.34 237 ARG A N 1
ATOM 1872 C CA . ARG A 1 237 ? 21.951 -15.933 -13.193 1.00 42.34 237 ARG A CA 1
ATOM 1873 C C . ARG A 1 237 ? 22.831 -16.932 -12.427 1.00 42.34 237 ARG A C 1
ATOM 1875 O O . ARG A 1 237 ? 23.289 -16.672 -11.318 1.00 42.34 237 ARG A O 1
ATOM 1882 N N . THR A 1 238 ? 23.173 -18.037 -13.083 1.00 33.09 238 THR A N 1
ATOM 1883 C CA . THR A 1 238 ? 24.421 -18.814 -12.893 1.00 33.09 238 THR A CA 1
ATOM 1884 C C . THR A 1 238 ? 24.659 -19.651 -14.160 1.00 33.09 238 THR A C 1
ATOM 1886 O O . THR A 1 238 ? 23.678 -20.211 -14.645 1.00 33.09 238 THR A O 1
ATOM 1889 N N . PRO A 1 239 ? 25.889 -19.861 -14.695 1.00 37.44 239 PRO A N 1
ATOM 1890 C CA . PRO A 1 239 ? 27.060 -18.976 -14.847 1.00 37.44 239 PRO A CA 1
ATOM 1891 C C . PRO A 1 239 ? 26.763 -17.951 -15.989 1.00 37.44 239 PRO A C 1
ATOM 1893 O O . PRO A 1 239 ? 25.584 -17.619 -16.118 1.00 37.44 239 PRO A O 1
ATOM 1896 N N . PRO A 1 240 ? 27.699 -17.342 -16.767 1.00 38.72 240 PRO A N 1
ATOM 1897 C CA . PRO A 1 240 ? 27.308 -16.313 -17.725 1.00 38.72 240 PRO A CA 1
ATOM 1898 C C . PRO A 1 240 ? 26.514 -16.972 -18.851 1.00 38.72 240 PRO A C 1
ATOM 1900 O O . PRO A 1 240 ? 27.073 -17.500 -19.808 1.00 38.72 240 PRO A O 1
ATOM 1903 N N . VAL A 1 241 ? 25.191 -16.905 -18.748 1.00 36.78 241 VAL A N 1
ATOM 1904 C CA . VAL A 1 241 ? 24.356 -16.814 -19.932 1.00 36.78 241 VAL A CA 1
ATOM 1905 C C . VAL A 1 241 ? 24.815 -15.517 -20.580 1.00 36.78 241 VAL A C 1
ATOM 1907 O O . VAL A 1 241 ? 24.546 -14.418 -20.086 1.00 36.78 241 VAL A O 1
ATOM 1910 N N . THR A 1 242 ? 25.642 -15.663 -21.613 1.00 35.09 242 THR A N 1
ATOM 1911 C CA . THR A 1 242 ? 25.798 -14.669 -22.667 1.00 35.09 242 THR A CA 1
ATOM 1912 C C . THR A 1 242 ? 24.441 -14.004 -22.850 1.00 35.09 242 THR A C 1
ATOM 1914 O O . THR A 1 242 ? 23.454 -14.721 -23.008 1.00 35.09 242 THR A O 1
ATOM 1917 N N . SER A 1 243 ? 24.390 -12.669 -22.707 1.00 33.09 243 SER A N 1
ATOM 1918 C CA . SER A 1 243 ? 23.230 -11.794 -22.959 1.00 33.09 243 SER A CA 1
ATOM 1919 C C . SER A 1 243 ? 22.215 -12.485 -23.859 1.00 33.09 243 SER A C 1
ATOM 1921 O O . SER A 1 243 ? 22.710 -12.993 -24.866 1.00 33.09 243 SER A O 1
ATOM 1923 N N . PRO A 1 244 ? 20.889 -12.517 -23.561 1.00 36.91 244 PRO A N 1
ATOM 1924 C CA . PRO A 1 244 ? 19.926 -13.304 -24.341 1.00 36.91 244 PRO A CA 1
ATOM 1925 C C . PRO A 1 244 ? 20.268 -13.077 -25.794 1.00 36.91 244 PRO A C 1
ATOM 1927 O O . PRO A 1 244 ? 20.264 -11.910 -26.199 1.00 36.91 244 PRO A O 1
ATOM 1930 N N . ALA A 1 245 ? 20.782 -14.146 -26.426 1.00 39.31 245 ALA A N 1
ATOM 1931 C CA . ALA A 1 245 ? 21.715 -14.057 -27.543 1.00 39.31 245 ALA A CA 1
ATOM 1932 C C . ALA A 1 245 ? 21.298 -12.883 -28.397 1.00 39.31 245 ALA A C 1
ATOM 1934 O O . ALA A 1 245 ? 20.170 -12.933 -28.877 1.00 39.31 245 ALA A O 1
ATOM 1935 N N . SER A 1 246 ? 22.126 -11.828 -28.445 1.00 45.06 246 SER A N 1
ATOM 1936 C CA . SER A 1 246 ? 21.987 -10.674 -29.333 1.00 45.06 246 SER A CA 1
ATOM 1937 C C . SER A 1 246 ? 21.141 -11.088 -30.518 1.00 45.06 246 SER A C 1
ATOM 1939 O O . SER A 1 246 ? 21.714 -11.781 -31.350 1.00 45.06 246 SER A O 1
ATOM 1941 N N . CYS A 1 247 ? 19.821 -10.828 -30.477 1.00 46.69 247 CYS A N 1
ATOM 1942 C CA . CYS A 1 247 ? 18.799 -11.574 -31.223 1.00 46.69 247 CYS A CA 1
ATOM 1943 C C . CYS A 1 247 ? 19.423 -12.433 -32.315 1.00 46.69 247 CYS A C 1
ATOM 1945 O O . CYS A 1 247 ? 19.695 -11.876 -33.377 1.00 46.69 247 CYS A O 1
ATOM 1947 N N . ALA A 1 248 ? 19.859 -13.668 -32.000 1.00 49.03 248 ALA A N 1
ATOM 1948 C CA . ALA A 1 248 ? 20.723 -14.386 -32.936 1.00 49.03 248 ALA A CA 1
ATOM 1949 C C . ALA A 1 248 ? 19.890 -14.523 -34.196 1.00 49.03 248 ALA A C 1
ATOM 1951 O O . ALA A 1 248 ? 18.831 -15.146 -34.154 1.00 49.03 248 ALA A O 1
ATOM 1952 N N . VAL A 1 249 ? 20.280 -13.776 -35.228 1.00 54.47 249 VAL A N 1
ATOM 1953 C CA . VAL A 1 249 ? 19.392 -13.439 -36.328 1.00 54.47 249 VAL A CA 1
ATOM 1954 C C . VAL A 1 249 ? 19.128 -14.730 -37.079 1.00 54.47 249 VAL A C 1
ATOM 1956 O O . VAL A 1 249 ? 19.925 -15.170 -37.904 1.00 54.47 249 VAL A O 1
ATOM 1959 N N . GLN A 1 250 ? 18.031 -15.376 -36.716 1.00 62.41 250 GLN A N 1
ATOM 1960 C CA . GLN A 1 250 ? 17.581 -16.614 -37.302 1.00 62.41 250 GLN A CA 1
ATOM 1961 C C . GLN A 1 250 ? 16.399 -16.237 -38.169 1.00 62.41 250 GLN A C 1
ATOM 1963 O O . GLN A 1 250 ? 15.280 -16.043 -37.689 1.00 62.41 250 GLN A O 1
ATOM 1968 N 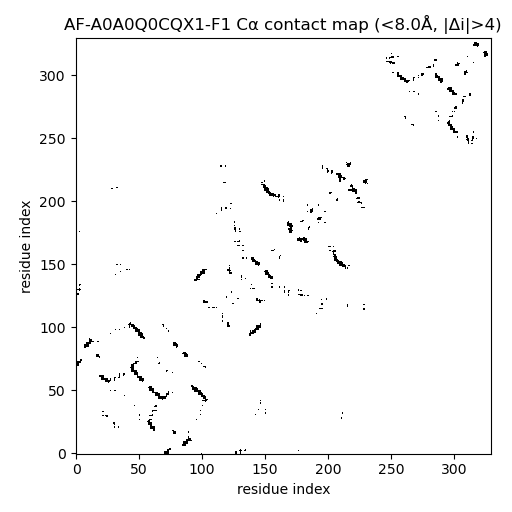N . TRP A 1 251 ? 16.707 -16.042 -39.446 1.00 66.81 251 TRP A N 1
ATOM 1969 C CA . TRP A 1 251 ? 15.713 -15.741 -40.457 1.00 66.81 251 TRP A CA 1
ATOM 1970 C C . TRP A 1 251 ? 14.750 -16.913 -40.600 1.00 66.81 251 TRP A C 1
ATOM 1972 O O . TRP A 1 251 ? 15.182 -18.069 -40.524 1.00 66.81 251 TRP A O 1
ATOM 1982 N N . PRO A 1 252 ? 13.458 -16.641 -40.840 1.00 68.50 252 PRO A N 1
ATOM 1983 C CA . PRO A 1 252 ? 12.541 -17.711 -41.161 1.00 68.50 252 PRO A CA 1
ATOM 1984 C C . PRO A 1 252 ? 13.043 -18.412 -42.437 1.00 68.50 252 PRO A C 1
ATOM 1986 O O . PRO A 1 252 ? 13.422 -17.745 -43.403 1.00 68.50 252 PRO A O 1
ATOM 1989 N N . PRO A 1 253 ? 13.059 -19.756 -42.477 1.00 64.38 253 PRO A N 1
ATOM 1990 C CA . PRO A 1 253 ? 13.579 -20.511 -43.620 1.00 64.38 253 PRO A CA 1
ATOM 1991 C C . PRO A 1 253 ? 12.751 -20.304 -44.901 1.00 64.38 253 PRO A C 1
ATOM 1993 O O . PRO A 1 253 ? 13.155 -20.735 -45.981 1.00 64.38 253 PRO A O 1
ATOM 1996 N N . ARG A 1 254 ? 11.571 -19.676 -44.784 1.00 70.12 254 ARG A N 1
ATOM 1997 C CA . ARG A 1 254 ? 10.653 -19.295 -45.865 1.00 70.12 254 ARG A CA 1
ATOM 1998 C C . ARG A 1 254 ? 9.942 -17.983 -45.500 1.00 70.12 254 ARG A C 1
ATOM 2000 O O . ARG A 1 254 ? 9.839 -17.687 -44.311 1.00 70.12 254 ARG A O 1
ATOM 2007 N N . PRO A 1 255 ? 9.420 -17.220 -46.479 1.00 72.56 255 PRO A N 1
ATOM 2008 C CA . PRO A 1 255 ? 8.629 -16.022 -46.206 1.00 72.56 255 PRO A CA 1
ATOM 2009 C C . PRO A 1 255 ? 7.463 -16.299 -45.252 1.00 72.56 255 PRO A C 1
ATOM 2011 O O . PRO A 1 255 ? 6.814 -17.346 -45.346 1.00 72.56 255 PRO A O 1
ATOM 2014 N N . LEU A 1 256 ? 7.184 -15.346 -44.358 1.00 75.75 256 LEU A N 1
ATOM 2015 C CA . LEU A 1 256 ? 6.011 -15.414 -43.492 1.00 75.75 256 LEU A CA 1
ATOM 2016 C C . LEU A 1 256 ? 4.749 -15.454 -44.351 1.00 75.75 256 LEU A C 1
ATOM 2018 O O . LEU A 1 256 ? 4.550 -14.620 -45.233 1.00 75.75 256 LEU A O 1
ATOM 2022 N N . SER A 1 257 ? 3.892 -16.433 -44.080 1.00 80.38 257 SER A N 1
ATOM 2023 C CA . SER A 1 257 ? 2.563 -16.478 -44.680 1.00 80.38 257 SER A CA 1
ATOM 2024 C C . SER A 1 257 ? 1.662 -15.508 -43.929 1.00 80.38 257 SER A C 1
ATOM 2026 O O . SER A 1 257 ? 1.665 -15.490 -42.700 1.00 80.38 257 SER A O 1
ATOM 2028 N N . LEU A 1 258 ? 0.908 -14.689 -44.656 1.00 86.00 258 LEU A N 1
ATOM 2029 C CA . LEU A 1 258 ? -0.095 -13.815 -44.060 1.00 86.00 258 LEU A CA 1
ATOM 2030 C C . LEU A 1 258 ? -1.459 -14.494 -44.115 1.00 86.00 258 LEU A C 1
ATOM 2032 O O . LEU A 1 258 ? -1.794 -15.156 -45.099 1.00 86.00 258 LEU A O 1
ATOM 2036 N N . SER A 1 259 ? -2.249 -14.311 -43.063 1.00 88.44 259 SER A N 1
ATOM 2037 C CA . SER A 1 259 ? -3.648 -14.723 -43.048 1.00 88.44 259 SER A CA 1
ATOM 2038 C C . SER A 1 259 ? -4.472 -13.962 -44.089 1.00 88.44 259 SER A C 1
ATOM 2040 O O . SER A 1 259 ? -4.040 -12.965 -44.668 1.00 88.44 259 SER A O 1
ATOM 2042 N N . VAL A 1 260 ? -5.732 -14.366 -44.239 1.00 89.88 260 VAL A N 1
ATOM 2043 C CA . VAL A 1 260 ? -6.749 -13.497 -44.841 1.00 89.88 260 VAL A CA 1
ATOM 2044 C C . VAL A 1 260 ? -6.903 -12.192 -44.035 1.00 89.88 260 VAL A C 1
ATOM 2046 O O . VAL A 1 260 ? -6.629 -12.191 -42.829 1.00 89.88 260 VAL A O 1
ATOM 2049 N N . PRO A 1 261 ? -7.321 -11.081 -44.669 1.00 91.44 261 PRO A N 1
ATOM 2050 C CA . PRO A 1 261 ? -7.593 -9.830 -43.973 1.00 91.44 261 PRO A CA 1
ATOM 2051 C C . PRO A 1 261 ? -8.839 -9.932 -43.088 1.00 91.44 261 PRO A C 1
ATOM 2053 O O . PRO A 1 261 ? -9.871 -10.467 -43.491 1.00 91.44 261 PRO A O 1
ATOM 2056 N N . PHE A 1 262 ? -8.752 -9.342 -41.901 1.00 92.75 262 PHE A N 1
ATOM 2057 C CA . PHE A 1 262 ? -9.841 -9.212 -40.940 1.00 92.75 262 PHE A CA 1
ATOM 2058 C C . PHE A 1 262 ? -10.248 -7.749 -40.795 1.00 92.75 262 PHE A C 1
ATOM 2060 O O . PHE A 1 262 ? -9.414 -6.846 -40.835 1.00 92.75 262 PHE A O 1
ATOM 2067 N N . THR A 1 263 ? -11.531 -7.499 -40.563 1.00 91.44 263 THR A N 1
ATOM 2068 C CA . THR A 1 263 ? -12.046 -6.140 -40.325 1.00 91.44 263 THR A CA 1
ATOM 2069 C C . THR A 1 263 ? -11.843 -5.687 -38.879 1.00 91.44 263 THR A C 1
ATOM 2071 O O . THR A 1 263 ? -11.916 -4.492 -38.589 1.00 91.44 263 THR A O 1
ATOM 2074 N N . ARG A 1 264 ? -11.565 -6.624 -37.963 1.00 90.62 264 ARG A N 1
ATOM 2075 C CA . ARG A 1 264 ? -11.357 -6.354 -36.539 1.00 90.62 264 ARG A CA 1
ATOM 2076 C C . ARG A 1 264 ? -10.138 -7.083 -35.982 1.00 90.62 264 ARG A C 1
ATOM 2078 O O . ARG A 1 264 ? -9.904 -8.255 -36.278 1.00 90.62 264 ARG A O 1
ATOM 2085 N N . ALA A 1 265 ? -9.406 -6.404 -35.101 1.00 85.75 265 ALA A N 1
ATOM 2086 C CA . ALA A 1 265 ? -8.213 -6.953 -34.462 1.00 85.75 265 ALA A CA 1
ATOM 2087 C C . ALA A 1 265 ? -8.514 -8.172 -33.571 1.00 85.75 265 ALA A C 1
ATOM 2089 O O . ALA A 1 265 ? -7.709 -9.095 -33.499 1.00 85.75 265 ALA A O 1
ATOM 2090 N N . ASP A 1 266 ? -9.677 -8.214 -32.914 1.00 89.38 266 ASP A N 1
ATOM 2091 C CA . ASP A 1 266 ? -10.052 -9.325 -32.033 1.00 89.38 266 ASP A CA 1
ATOM 2092 C C . ASP A 1 266 ? -10.393 -10.610 -32.802 1.00 89.38 266 ASP A C 1
ATOM 2094 O O . ASP A 1 266 ? -10.164 -11.708 -32.298 1.00 89.38 266 ASP A O 1
ATOM 2098 N N . GLU A 1 267 ? -10.902 -10.493 -34.029 1.00 90.00 267 GLU A N 1
ATOM 2099 C CA . GLU A 1 267 ? -11.112 -11.640 -34.920 1.00 90.00 267 GLU A CA 1
ATOM 2100 C C . GLU A 1 267 ? -9.780 -12.192 -35.424 1.00 90.00 267 GLU A C 1
ATOM 2102 O O . GLU A 1 267 ? -9.552 -13.400 -35.353 1.00 90.00 267 GLU A O 1
ATOM 2107 N N . ALA A 1 268 ? -8.869 -11.304 -35.830 1.00 88.19 268 ALA A N 1
ATOM 2108 C CA . ALA A 1 268 ? -7.510 -11.670 -36.213 1.00 88.19 268 ALA A CA 1
ATOM 2109 C C . ALA A 1 268 ? -6.763 -12.364 -35.058 1.00 88.19 268 ALA A C 1
ATOM 2111 O O . ALA A 1 268 ? -6.137 -13.406 -35.250 1.00 88.19 268 ALA A O 1
ATOM 2112 N N . ALA A 1 269 ? -6.880 -11.841 -33.833 1.00 84.56 269 ALA A N 1
ATOM 2113 C CA . ALA A 1 269 ? -6.268 -12.434 -32.645 1.00 84.56 269 ALA A CA 1
ATOM 2114 C C . ALA A 1 269 ? -6.860 -13.813 -32.305 1.00 84.56 269 ALA A C 1
ATOM 2116 O O . ALA A 1 269 ? -6.115 -14.742 -31.988 1.00 84.56 269 ALA A O 1
ATOM 2117 N N . ARG A 1 270 ? -8.186 -13.981 -32.416 1.00 85.50 270 ARG A N 1
ATOM 2118 C CA . ARG A 1 270 ? -8.850 -15.284 -32.228 1.00 85.50 270 ARG A CA 1
ATOM 2119 C C . ARG A 1 270 ? -8.425 -16.300 -33.288 1.00 85.50 270 ARG A C 1
ATOM 2121 O O . ARG A 1 270 ? -8.162 -17.451 -32.943 1.00 85.50 270 ARG A O 1
ATOM 2128 N N . TYR A 1 271 ? -8.304 -15.874 -34.547 1.00 86.56 271 TYR A N 1
ATOM 2129 C CA . TYR A 1 271 ? -7.763 -16.703 -35.625 1.00 86.56 271 TYR A CA 1
ATOM 2130 C C . TYR A 1 271 ? -6.330 -17.151 -35.312 1.00 86.56 271 TYR A C 1
ATOM 2132 O O . TYR A 1 271 ? -6.044 -18.348 -35.349 1.00 86.56 271 TYR A O 1
ATOM 2140 N N . ALA A 1 272 ? -5.454 -16.217 -34.922 1.00 82.69 272 ALA A N 1
ATOM 2141 C CA . ALA A 1 272 ? -4.079 -16.523 -34.535 1.00 82.69 272 ALA A CA 1
ATOM 2142 C C . ALA A 1 272 ? -4.030 -17.538 -33.385 1.00 82.69 272 ALA A C 1
ATOM 2144 O O . ALA A 1 272 ? -3.338 -18.547 -33.486 1.00 82.69 272 ALA A O 1
ATOM 2145 N N . HIS A 1 273 ? -4.825 -17.324 -32.333 1.00 81.50 273 HIS A N 1
ATOM 2146 C CA . HIS A 1 273 ? -4.900 -18.231 -31.188 1.00 81.50 273 HIS A CA 1
ATOM 2147 C C . HIS A 1 273 ? -5.337 -19.650 -31.593 1.00 81.50 273 HIS A C 1
ATOM 2149 O O . HIS A 1 273 ? -4.748 -20.631 -31.144 1.00 81.50 273 HIS A O 1
ATOM 2155 N N . GLY A 1 274 ? -6.305 -19.772 -32.508 1.00 80.06 274 GLY A N 1
ATOM 2156 C CA . GLY A 1 274 ? -6.753 -21.065 -33.033 1.00 80.06 274 GLY A CA 1
ATOM 2157 C C . GLY A 1 274 ? -5.693 -21.820 -33.848 1.00 80.06 274 GLY A C 1
ATOM 2158 O O . GLY A 1 274 ? -5.711 -23.049 -33.878 1.00 80.06 274 GLY A O 1
ATOM 2159 N N . ARG A 1 275 ? -4.748 -21.115 -34.487 1.00 76.94 275 ARG A N 1
ATOM 2160 C CA . ARG A 1 275 ? -3.699 -21.725 -35.329 1.00 76.94 275 ARG A CA 1
ATOM 2161 C C . ARG A 1 275 ? -2.550 -22.338 -34.530 1.00 76.94 275 ARG A C 1
ATOM 2163 O O . ARG A 1 275 ? -1.890 -23.235 -35.047 1.00 76.94 275 ARG A O 1
ATOM 2170 N N . ILE A 1 276 ? -2.324 -21.879 -33.301 1.00 73.12 276 ILE A N 1
ATOM 2171 C CA . ILE A 1 276 ? -1.205 -22.326 -32.458 1.00 73.12 276 ILE A CA 1
ATOM 2172 C C . ILE A 1 276 ? -1.508 -23.692 -31.794 1.00 73.12 276 ILE A C 1
ATOM 2174 O O . ILE A 1 276 ? -0.598 -24.468 -31.510 1.00 73.12 276 ILE A O 1
ATOM 2178 N N . GLY A 1 277 ? -2.789 -24.050 -31.636 1.00 66.25 277 GLY A N 1
ATOM 2179 C CA . GLY A 1 277 ? -3.214 -25.344 -31.086 1.00 66.25 277 GLY A CA 1
ATOM 2180 C C . GLY A 1 277 ? -2.968 -25.496 -29.575 1.00 66.25 277 GLY A C 1
ATOM 2181 O O . GLY A 1 277 ? -2.588 -24.553 -28.890 1.00 66.25 277 GLY A O 1
ATOM 2182 N N . THR A 1 278 ? -3.217 -26.695 -29.030 1.00 58.69 278 THR A N 1
ATOM 2183 C CA . THR A 1 278 ? -3.158 -26.982 -27.576 1.00 58.69 278 THR A CA 1
ATOM 2184 C C . THR A 1 278 ? -1.830 -27.571 -27.087 1.00 58.69 278 THR A C 1
ATOM 2186 O O . THR A 1 278 ? -1.674 -27.814 -25.892 1.00 58.69 278 THR A O 1
ATOM 2189 N N . ARG A 1 279 ? -0.861 -27.818 -27.978 1.00 51.66 279 ARG A N 1
ATOM 2190 C CA . ARG A 1 279 ? 0.458 -28.378 -27.630 1.00 51.66 279 ARG A CA 1
ATOM 2191 C C . ARG A 1 279 ? 1.529 -27.305 -27.730 1.00 51.66 279 ARG A C 1
ATOM 2193 O O . ARG A 1 279 ? 2.257 -27.244 -28.715 1.00 51.66 279 ARG A O 1
ATOM 2200 N N . ILE A 1 280 ? 1.609 -26.461 -26.709 1.00 58.09 280 ILE A N 1
ATOM 2201 C CA . ILE A 1 280 ? 2.651 -25.445 -26.618 1.00 58.09 280 ILE A CA 1
ATOM 2202 C C . ILE A 1 280 ? 3.337 -25.582 -25.264 1.00 58.09 280 ILE A C 1
ATOM 2204 O O . ILE A 1 280 ? 2.697 -25.462 -24.222 1.00 58.09 280 ILE A O 1
ATOM 2208 N N . HIS A 1 281 ? 4.643 -25.838 -25.285 1.00 51.69 281 HIS A N 1
ATOM 2209 C CA . HIS A 1 281 ? 5.487 -25.881 -24.087 1.00 51.69 281 HIS A CA 1
ATOM 2210 C C . HIS A 1 281 ? 6.342 -24.605 -23.926 1.00 51.69 281 HIS A C 1
ATOM 2212 O O . HIS A 1 281 ? 7.134 -24.515 -22.992 1.00 51.69 281 HIS A O 1
ATOM 2218 N N . SER A 1 282 ? 6.185 -23.615 -24.819 1.00 55.62 282 SER A N 1
ATOM 2219 C CA . SER A 1 282 ? 6.971 -22.374 -24.891 1.00 55.62 282 SER A CA 1
ATOM 2220 C C . SER A 1 282 ? 6.097 -21.125 -25.125 1.00 55.62 282 SER A C 1
ATOM 2222 O O . SER A 1 282 ? 4.952 -21.214 -25.561 1.00 55.62 282 SER A O 1
ATOM 2224 N N . GLN A 1 283 ? 6.612 -19.931 -24.815 1.00 59.41 283 GLN A N 1
ATOM 2225 C CA . GLN A 1 283 ? 5.936 -18.677 -25.167 1.00 59.41 283 GLN A CA 1
ATOM 2226 C C . GLN A 1 283 ? 6.070 -18.425 -26.676 1.00 59.41 283 GLN A C 1
ATOM 2228 O O . GLN A 1 283 ? 7.184 -18.373 -27.195 1.00 59.41 283 GLN A O 1
ATOM 2233 N N . ILE A 1 284 ? 4.948 -18.235 -27.376 1.00 65.88 284 ILE A N 1
ATOM 2234 C CA . ILE A 1 284 ? 4.920 -17.902 -28.808 1.00 65.88 284 ILE A CA 1
ATOM 2235 C C . ILE A 1 284 ? 4.516 -16.437 -28.971 1.00 65.88 284 ILE A C 1
ATOM 2237 O O . ILE A 1 284 ? 3.504 -15.999 -28.427 1.00 65.88 284 ILE A O 1
ATOM 2241 N N . ILE A 1 285 ? 5.301 -15.689 -29.747 1.00 67.00 285 ILE A N 1
ATOM 2242 C CA . ILE A 1 285 ? 5.022 -14.296 -30.112 1.00 67.00 285 ILE A CA 1
ATOM 2243 C C . ILE A 1 285 ? 4.576 -14.275 -31.577 1.00 67.00 285 ILE A C 1
ATOM 2245 O O . ILE A 1 285 ? 5.323 -14.689 -32.461 1.00 67.00 285 ILE A O 1
ATOM 2249 N N . GLY A 1 286 ? 3.351 -13.810 -31.823 1.00 73.31 286 GLY A N 1
ATOM 2250 C CA . GLY A 1 286 ? 2.794 -13.594 -33.161 1.00 73.31 286 GLY A CA 1
ATOM 2251 C C . GLY A 1 286 ? 2.663 -12.105 -33.480 1.00 73.31 286 GLY A C 1
ATOM 2252 O O . GLY A 1 286 ? 2.601 -11.275 -32.573 1.00 73.31 286 GLY A O 1
ATOM 2253 N N . PHE A 1 287 ? 2.595 -11.767 -34.768 1.00 82.50 287 PHE A N 1
ATOM 2254 C CA . PHE A 1 287 ? 2.476 -10.382 -35.225 1.00 82.50 287 PHE A CA 1
ATOM 2255 C C . PHE A 1 287 ? 1.109 -10.140 -35.854 1.00 82.50 287 PHE A C 1
ATOM 2257 O O . PHE A 1 287 ? 0.737 -10.799 -36.827 1.00 82.50 287 PHE A O 1
ATOM 2264 N N . LEU A 1 288 ? 0.385 -9.170 -35.296 1.00 86.50 288 LEU A N 1
ATOM 2265 C CA . LEU A 1 288 ? -0.837 -8.621 -35.865 1.00 86.50 288 LEU A CA 1
ATOM 2266 C C . LEU A 1 288 ? -0.479 -7.319 -36.577 1.00 86.50 288 LEU A C 1
ATOM 2268 O O . LEU A 1 288 ? -0.064 -6.343 -35.954 1.00 86.50 288 LEU A O 1
ATOM 2272 N N . LEU A 1 289 ? -0.604 -7.340 -37.895 1.00 85.81 289 LEU A N 1
ATOM 2273 C CA . LEU A 1 289 ? -0.298 -6.234 -38.785 1.00 85.81 289 LEU A CA 1
ATOM 2274 C C . LEU A 1 289 ? -1.582 -5.472 -39.091 1.00 85.81 289 LEU A C 1
ATOM 2276 O O . LEU A 1 289 ? -2.622 -6.076 -39.346 1.00 85.81 289 LEU A O 1
ATOM 2280 N N . PHE A 1 290 ? -1.510 -4.147 -39.083 1.00 89.19 290 PHE A N 1
ATOM 2281 C CA . PHE A 1 290 ? -2.600 -3.288 -39.528 1.00 89.19 290 PHE A CA 1
ATOM 2282 C C . PHE A 1 290 ? -2.201 -2.621 -40.837 1.00 89.19 290 PHE A C 1
ATOM 2284 O O . PHE A 1 290 ? -1.196 -1.916 -40.887 1.00 89.19 290 PHE A O 1
ATOM 2291 N N . ASN A 1 291 ? -3.002 -2.835 -41.876 1.00 85.06 291 ASN A N 1
ATOM 2292 C CA . ASN A 1 291 ? -2.863 -2.154 -43.149 1.00 85.06 291 ASN A CA 1
ATOM 2293 C C . ASN A 1 291 ? -3.676 -0.844 -43.099 1.00 85.06 291 ASN A C 1
ATOM 2295 O O . ASN A 1 291 ? -4.912 -0.894 -43.070 1.00 85.06 291 ASN A O 1
ATOM 2299 N N . PRO A 1 292 ? -3.028 0.334 -43.092 1.00 79.44 292 PRO A N 1
ATOM 2300 C CA . PRO A 1 292 ? -3.728 1.609 -42.977 1.00 79.44 292 PRO A CA 1
ATOM 2301 C C . PRO A 1 292 ? -4.483 2.005 -44.254 1.00 79.44 292 PRO A C 1
ATOM 2303 O O . PRO A 1 292 ? -5.426 2.792 -44.172 1.00 79.44 292 PRO A O 1
ATOM 2306 N N . VAL A 1 293 ? -4.105 1.459 -45.416 1.00 84.94 293 VAL A N 1
ATOM 2307 C CA . VAL A 1 293 ? -4.721 1.756 -46.719 1.00 84.94 293 VAL A CA 1
ATOM 2308 C C . VAL A 1 293 ? -6.048 1.016 -46.870 1.00 84.94 293 VAL A C 1
ATOM 2310 O O . VAL A 1 293 ? -7.067 1.612 -47.210 1.00 84.94 293 VAL A O 1
ATOM 2313 N N . THR A 1 294 ? -6.054 -0.282 -46.575 1.00 85.50 294 THR A N 1
ATOM 2314 C CA . THR A 1 294 ? -7.237 -1.150 -46.680 1.00 85.50 294 THR A CA 1
ATOM 2315 C C . THR A 1 294 ? -8.050 -1.209 -45.385 1.00 85.50 294 THR A C 1
ATOM 2317 O O . THR A 1 294 ? -9.164 -1.730 -45.385 1.00 85.50 294 THR A O 1
ATOM 2320 N N . ARG A 1 295 ? -7.523 -0.644 -44.286 1.00 88.75 295 ARG A N 1
ATOM 2321 C CA . ARG A 1 295 ? -8.086 -0.685 -42.922 1.00 88.75 295 ARG A CA 1
ATOM 2322 C C . ARG A 1 295 ? -8.386 -2.107 -42.445 1.00 88.75 295 ARG A C 1
ATOM 2324 O O . ARG A 1 295 ? -9.368 -2.335 -41.740 1.00 88.75 295 ARG A O 1
ATOM 2331 N N . ALA A 1 296 ? -7.529 -3.047 -42.823 1.00 90.19 296 ALA A N 1
ATOM 2332 C CA . ALA A 1 296 ? -7.654 -4.451 -42.473 1.00 90.19 296 ALA A CA 1
ATOM 2333 C C . ALA A 1 296 ? -6.497 -4.918 -41.585 1.00 90.19 296 ALA A C 1
ATOM 2335 O O . ALA A 1 296 ? -5.395 -4.370 -41.616 1.00 90.19 296 ALA A O 1
ATOM 2336 N N . TYR A 1 297 ? -6.760 -5.958 -40.802 1.00 90.38 297 TYR A N 1
ATOM 2337 C CA . TYR A 1 297 ? -5.789 -6.621 -39.945 1.00 90.38 297 TYR A CA 1
ATOM 2338 C C . TYR A 1 297 ? -5.343 -7.939 -40.573 1.00 90.38 297 TYR A C 1
ATOM 2340 O O . TYR A 1 297 ? -6.173 -8.712 -41.045 1.00 90.38 297 TYR A O 1
ATOM 2348 N N . LEU A 1 298 ? -4.045 -8.211 -40.558 1.00 89.81 298 LEU A N 1
ATOM 2349 C CA . LEU A 1 298 ? -3.435 -9.440 -41.062 1.00 89.81 298 LEU A CA 1
ATOM 2350 C C . LEU A 1 298 ? -2.614 -10.078 -39.944 1.00 89.81 298 LEU A C 1
ATOM 2352 O O . LEU A 1 298 ? -2.019 -9.382 -39.125 1.00 89.81 298 LEU A O 1
ATOM 2356 N N . ILE A 1 299 ? -2.559 -11.402 -39.913 1.00 88.06 299 ILE A N 1
ATOM 2357 C CA . ILE A 1 299 ? -1.694 -12.149 -39.003 1.00 88.06 299 ILE A CA 1
ATOM 2358 C C . ILE A 1 299 ? -0.532 -12.710 -39.806 1.00 88.06 299 ILE A C 1
ATOM 2360 O O . ILE A 1 299 ? -0.754 -13.381 -40.811 1.00 88.06 299 ILE A O 1
ATOM 2364 N N . ALA A 1 300 ? 0.696 -12.481 -39.342 1.00 85.19 300 ALA A N 1
ATOM 2365 C CA . ALA A 1 300 ? 1.816 -13.308 -39.770 1.00 85.19 300 ALA A CA 1
ATOM 2366 C C . ALA A 1 300 ? 1.674 -14.684 -39.114 1.00 85.19 300 ALA A C 1
ATOM 2368 O O . ALA A 1 300 ? 1.765 -14.803 -37.888 1.00 85.19 300 ALA A O 1
ATOM 2369 N N . GLU A 1 301 ? 1.387 -15.706 -39.917 1.00 79.25 301 GLU A N 1
ATOM 2370 C CA . GLU A 1 301 ? 1.144 -17.047 -39.404 1.00 79.25 301 GLU A CA 1
ATOM 2371 C C . GLU A 1 301 ? 2.405 -17.598 -38.718 1.00 79.25 301 GLU A C 1
ATOM 2373 O O . GLU A 1 301 ? 3.501 -17.514 -39.283 1.00 79.25 301 GLU A O 1
ATOM 2378 N N . PRO A 1 302 ? 2.274 -18.163 -37.503 1.00 74.69 302 PRO A N 1
ATOM 2379 C CA . PRO A 1 302 ? 3.413 -18.697 -36.774 1.00 74.69 302 PRO A CA 1
ATOM 2380 C C . PRO A 1 302 ? 3.971 -19.924 -37.501 1.00 74.69 302 PRO A C 1
ATOM 2382 O O . PRO A 1 302 ? 3.231 -20.850 -37.837 1.00 74.69 302 PRO A O 1
ATOM 2385 N N . ILE A 1 303 ? 5.288 -19.951 -37.704 1.00 74.50 303 ILE A N 1
ATOM 2386 C CA . ILE A 1 303 ? 5.995 -21.120 -38.237 1.00 74.50 303 ILE A CA 1
ATOM 2387 C C . ILE A 1 303 ? 6.639 -21.845 -37.057 1.00 74.50 303 ILE A C 1
ATOM 2389 O O . ILE A 1 303 ? 7.545 -21.310 -36.415 1.00 74.50 303 ILE A O 1
ATOM 2393 N N . LEU A 1 304 ? 6.140 -23.045 -36.765 1.00 74.06 304 LEU A N 1
ATOM 2394 C CA . LEU A 1 304 ? 6.561 -23.852 -35.623 1.00 74.06 304 LEU A CA 1
ATOM 2395 C C . LEU A 1 304 ? 7.183 -25.172 -36.090 1.00 74.06 304 LEU A C 1
ATOM 2397 O O . LEU A 1 304 ? 6.668 -25.803 -37.012 1.00 74.06 304 LEU A O 1
ATOM 2401 N N . GLU A 1 305 ? 8.237 -25.607 -35.407 1.00 70.06 305 GLU A N 1
ATOM 2402 C CA . GLU A 1 305 ? 8.845 -26.938 -35.508 1.00 70.06 305 GLU A CA 1
ATOM 2403 C C . GLU A 1 305 ? 8.887 -27.529 -34.095 1.00 70.06 305 GLU A C 1
ATOM 2405 O O . GLU A 1 305 ? 9.331 -26.870 -33.156 1.00 70.06 305 GLU A O 1
ATOM 2410 N N . ASP A 1 306 ? 8.293 -28.711 -33.906 1.00 69.25 306 ASP A N 1
ATOM 2411 C CA . ASP A 1 306 ? 8.118 -29.362 -32.595 1.00 69.25 306 ASP A CA 1
ATOM 2412 C C . ASP A 1 306 ? 7.517 -28.463 -31.488 1.00 69.25 306 ASP A C 1
ATOM 2414 O O . ASP A 1 306 ? 7.778 -28.628 -30.296 1.00 69.25 306 ASP A O 1
ATOM 2418 N N . GLY A 1 307 ? 6.664 -27.505 -31.876 1.00 64.56 307 GLY A N 1
ATOM 2419 C CA . GLY A 1 307 ? 6.012 -26.566 -30.953 1.00 64.56 307 GLY A CA 1
ATOM 2420 C C . GLY A 1 307 ? 6.890 -25.386 -30.513 1.00 64.56 307 GLY A C 1
ATOM 2421 O O . GLY A 1 307 ? 6.487 -24.631 -29.625 1.00 64.56 307 GLY A O 1
ATOM 2422 N N . ALA A 1 308 ? 8.060 -25.203 -31.129 1.00 64.75 308 ALA A N 1
ATOM 2423 C CA . ALA A 1 308 ? 8.931 -24.042 -30.963 1.00 64.75 308 ALA A CA 1
ATOM 2424 C C . ALA A 1 308 ? 8.955 -23.183 -32.245 1.00 64.75 308 ALA A C 1
ATOM 2426 O O . ALA A 1 308 ? 8.851 -23.726 -33.346 1.00 64.75 308 ALA A O 1
ATOM 2427 N N . PRO A 1 309 ? 9.081 -21.847 -32.148 1.00 70.12 309 PRO A N 1
ATOM 2428 C CA . PRO A 1 309 ? 9.231 -20.995 -33.323 1.00 70.12 309 PRO A CA 1
ATOM 2429 C C . PRO A 1 309 ? 10.560 -21.271 -34.036 1.00 70.12 309 PRO A C 1
ATOM 2431 O O . PRO A 1 309 ? 11.607 -21.358 -33.399 1.00 70.12 309 PRO A O 1
ATOM 2434 N N . VAL A 1 310 ? 10.531 -21.354 -35.369 1.00 73.12 310 VAL A N 1
ATOM 2435 C CA . VAL A 1 310 ? 11.738 -21.606 -36.190 1.00 73.12 310 VAL A CA 1
ATOM 2436 C C . VAL A 1 310 ? 12.589 -20.351 -36.445 1.00 73.12 310 VAL A C 1
ATOM 2438 O O . VAL A 1 310 ? 13.612 -20.421 -37.126 1.00 73.12 310 VAL A O 1
ATOM 2441 N N . TYR A 1 311 ? 12.153 -19.193 -35.942 1.00 70.06 311 TYR A N 1
ATOM 2442 C CA . TYR A 1 311 ? 12.792 -17.886 -36.111 1.00 70.06 311 TYR A CA 1
ATOM 2443 C C . TYR A 1 311 ? 12.649 -17.029 -34.848 1.00 70.06 311 TYR A C 1
ATOM 2445 O O . TYR A 1 311 ? 11.729 -17.215 -34.048 1.00 70.06 311 TYR A O 1
ATOM 2453 N N . ALA A 1 312 ? 13.542 -16.050 -34.683 1.00 69.31 312 ALA A N 1
ATOM 2454 C CA . ALA A 1 312 ? 13.467 -15.093 -33.581 1.00 69.31 312 ALA A CA 1
ATOM 2455 C C . ALA A 1 312 ? 12.449 -13.967 -33.889 1.00 69.31 312 ALA A C 1
ATOM 2457 O O . ALA A 1 312 ? 12.419 -13.481 -35.021 1.00 69.31 312 ALA A O 1
ATOM 2458 N N . PRO A 1 313 ? 11.658 -13.469 -32.914 1.00 67.75 313 PRO A N 1
ATOM 2459 C CA . PRO A 1 313 ? 10.649 -12.422 -33.149 1.00 67.75 313 PRO A CA 1
ATOM 2460 C C . PRO A 1 313 ? 11.210 -11.146 -33.805 1.00 67.75 313 PRO A C 1
ATOM 2462 O O . PRO A 1 313 ? 10.611 -10.567 -34.702 1.00 67.75 313 PRO A O 1
ATOM 2465 N N . CYS A 1 314 ? 12.411 -10.743 -33.406 1.00 64.81 314 CYS A N 1
ATOM 2466 C CA . CYS A 1 314 ? 13.169 -9.616 -33.960 1.00 64.81 314 CYS A CA 1
ATOM 2467 C C . CYS A 1 314 ? 13.646 -9.803 -35.413 1.00 64.81 314 CYS A C 1
ATOM 2469 O O . CYS A 1 314 ? 14.137 -8.851 -36.012 1.00 64.81 314 CYS A O 1
ATOM 2471 N N . SER A 1 315 ? 13.508 -11.003 -35.979 1.00 69.62 315 SER A N 1
ATOM 2472 C CA . SER A 1 315 ? 13.863 -11.344 -37.363 1.00 69.62 315 SER A CA 1
ATOM 2473 C C . SER A 1 315 ? 12.637 -11.686 -38.217 1.00 69.62 315 SER A C 1
ATOM 2475 O O . SER A 1 315 ? 12.791 -12.112 -39.359 1.00 69.62 315 SER A O 1
ATOM 2477 N N . ALA A 1 316 ? 11.423 -11.508 -37.680 1.00 72.12 316 ALA A N 1
ATOM 2478 C CA . ALA A 1 316 ? 10.180 -11.845 -38.372 1.00 72.12 316 ALA A CA 1
ATOM 2479 C C . ALA A 1 316 ? 10.004 -11.048 -39.674 1.00 72.12 316 ALA A C 1
ATOM 2481 O O . ALA A 1 316 ? 9.645 -11.604 -40.707 1.00 72.12 316 ALA A O 1
ATOM 2482 N N . PHE A 1 317 ? 10.325 -9.758 -39.643 1.00 71.12 317 PHE A N 1
ATOM 2483 C CA . PHE A 1 317 ? 10.305 -8.888 -40.813 1.00 71.12 317 PHE A CA 1
ATOM 2484 C C . PHE A 1 317 ? 11.737 -8.428 -41.068 1.00 71.12 317 PHE A C 1
ATOM 2486 O O . PHE A 1 317 ? 12.351 -7.809 -40.199 1.00 71.12 317 PHE A O 1
ATOM 2493 N N . HIS A 1 318 ? 12.283 -8.802 -42.225 1.00 64.12 318 HIS A N 1
ATOM 2494 C CA . HIS A 1 318 ? 13.667 -8.534 -42.614 1.00 64.12 318 HIS A CA 1
ATOM 2495 C C . HIS A 1 318 ? 14.005 -7.049 -42.385 1.00 64.12 318 HIS A C 1
ATOM 2497 O O . HIS A 1 318 ? 13.346 -6.208 -42.973 1.00 64.12 318 HIS A O 1
ATOM 2503 N N . PRO A 1 319 ? 14.992 -6.664 -41.567 1.00 60.25 319 PRO A N 1
ATOM 2504 C CA . PRO A 1 319 ? 15.364 -5.274 -41.393 1.00 60.25 319 PRO A CA 1
ATOM 2505 C C . PRO A 1 319 ? 15.907 -4.716 -42.712 1.00 60.25 319 PRO A C 1
ATOM 2507 O O . PRO A 1 319 ? 16.715 -5.361 -43.381 1.00 60.25 319 PRO A O 1
ATOM 2510 N N . ASP A 1 320 ? 15.466 -3.531 -43.114 1.00 57.31 320 ASP A N 1
ATOM 2511 C CA . ASP A 1 320 ? 16.090 -2.786 -44.203 1.00 57.31 320 ASP A CA 1
ATOM 2512 C C . ASP A 1 320 ? 17.489 -2.276 -43.790 1.00 57.31 320 ASP A C 1
ATOM 2514 O O . ASP A 1 320 ? 17.954 -2.485 -42.664 1.00 57.31 320 ASP A O 1
ATOM 2518 N N . ALA A 1 321 ? 18.182 -1.580 -44.696 1.00 42.97 321 ALA A N 1
ATOM 2519 C CA . ALA A 1 321 ? 19.507 -1.006 -44.429 1.00 42.97 321 ALA A CA 1
ATOM 2520 C C . ALA A 1 321 ? 19.541 -0.023 -43.232 1.00 42.97 321 ALA A C 1
ATOM 2522 O O . ALA A 1 321 ? 20.622 0.336 -42.766 1.00 42.97 321 ALA A O 1
ATOM 2523 N N . TYR A 1 322 ? 18.376 0.397 -42.725 1.00 50.12 322 TYR A N 1
ATOM 2524 C CA . TYR A 1 322 ? 18.196 1.301 -41.593 1.00 50.12 322 TYR A CA 1
ATOM 2525 C C . TYR A 1 322 ? 17.626 0.599 -40.351 1.00 50.12 322 TYR A C 1
ATOM 2527 O O . TYR A 1 322 ? 17.133 1.275 -39.446 1.00 50.12 322 TYR A O 1
ATOM 2535 N N . TYR A 1 323 ? 17.705 -0.737 -40.281 1.00 53.03 323 TYR A N 1
ATOM 2536 C CA . TYR A 1 323 ? 17.187 -1.547 -39.172 1.00 53.03 323 TYR A CA 1
ATOM 2537 C C . TYR A 1 323 ? 15.669 -1.423 -38.953 1.00 53.03 323 TYR A C 1
ATOM 2539 O O . TYR A 1 323 ? 15.169 -1.726 -37.867 1.00 53.03 323 TYR A O 1
ATOM 2547 N N . ARG A 1 324 ? 14.905 -1.004 -39.970 1.00 55.50 324 ARG A N 1
ATOM 2548 C CA . ARG A 1 324 ? 13.439 -0.992 -39.899 1.00 55.50 324 ARG A CA 1
ATOM 2549 C C . ARG A 1 324 ? 12.900 -2.324 -40.400 1.00 55.50 324 ARG A C 1
ATOM 2551 O O . ARG A 1 324 ? 13.357 -2.775 -41.445 1.00 55.50 324 ARG A O 1
ATOM 2558 N N . PRO A 1 325 ? 11.926 -2.947 -39.723 1.00 63.91 325 PRO A N 1
ATOM 2559 C CA . PRO A 1 325 ? 11.326 -4.170 -40.233 1.00 63.91 325 PRO A CA 1
ATOM 2560 C C . PRO A 1 325 ? 10.703 -3.910 -41.617 1.00 63.91 325 PRO A C 1
ATOM 2562 O O . PRO A 1 325 ? 9.835 -3.047 -41.746 1.00 63.91 32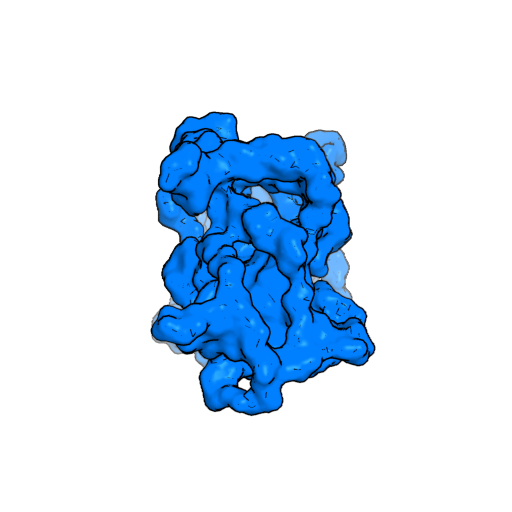5 PRO A O 1
ATOM 2565 N N . ALA A 1 326 ? 11.150 -4.630 -42.649 1.00 68.31 326 ALA A N 1
ATOM 2566 C CA . ALA A 1 326 ? 10.572 -4.600 -43.989 1.00 68.31 326 ALA A CA 1
ATOM 2567 C C . ALA A 1 326 ? 9.245 -5.352 -43.942 1.00 68.31 326 ALA A C 1
ATOM 2569 O O . ALA A 1 326 ? 9.185 -6.585 -43.999 1.00 68.31 326 ALA A O 1
ATOM 2570 N N . LEU A 1 327 ? 8.184 -4.580 -43.732 1.00 71.12 327 LEU A N 1
ATOM 2571 C CA . LEU A 1 327 ? 6.826 -5.084 -43.731 1.00 71.12 327 LEU A CA 1
ATOM 2572 C C . LEU A 1 327 ? 6.439 -5.552 -45.146 1.00 71.12 327 LEU A C 1
ATOM 2574 O O . LEU A 1 327 ? 6.973 -5.034 -46.127 1.00 71.12 327 LEU A O 1
ATOM 2578 N N . PRO A 1 328 ? 5.527 -6.529 -45.260 1.00 68.81 328 PRO A N 1
ATOM 2579 C CA . PRO A 1 328 ? 4.938 -6.909 -46.541 1.00 68.81 328 PRO A CA 1
ATOM 2580 C C . PRO A 1 328 ? 4.287 -5.703 -47.229 1.00 68.81 328 PRO A C 1
ATOM 2582 O O . PRO A 1 328 ? 3.765 -4.828 -46.542 1.00 68.81 328 PRO A O 1
ATOM 2585 N N . ASP A 1 329 ? 4.278 -5.685 -48.563 1.00 65.88 329 ASP A N 1
ATOM 2586 C CA . ASP A 1 329 ? 3.655 -4.607 -49.338 1.00 65.88 329 ASP A CA 1
ATOM 2587 C C . ASP A 1 329 ? 2.171 -4.417 -48.966 1.00 65.88 329 ASP A C 1
ATOM 2589 O O . ASP A 1 329 ? 1.375 -5.362 -49.025 1.00 65.88 329 ASP A O 1
ATOM 2593 N N . GLY A 1 330 ? 1.798 -3.177 -48.624 1.00 57.44 330 GLY A N 1
ATOM 2594 C CA . GLY A 1 330 ? 0.435 -2.767 -48.263 1.00 57.44 330 GLY A CA 1
ATOM 2595 C C . GLY A 1 330 ? 0.376 -1.903 -47.013 1.00 57.44 330 GLY A C 1
ATOM 2596 O O . GLY A 1 330 ? -0.727 -1.376 -46.767 1.00 57.44 330 GLY A O 1
#

Mean predicted aligned error: 13.81 Å

Nearest PDB structures (foldseek):
  8eoi-assembly1_H  TM=3.332E-01  e=6.974E-02  Homo sapiens
  6gbi-assembly1_A  TM=3.197E-01  e=1.451E+00  Homo sapiens
  5gkv-assembly1_A  TM=3.577E-01  e=2.506E+00  Caulobacter vibrioides CB15
  3pin-assembly1_B  TM=3.076E-01  e=2.220E+00  Saccharomyces cerevisiae

Secondary structure (DSSP, 8-state):
-PPPP--EEEEES--TTSPPBPPPBSSHHHHHHHHHHHHTT--SS-EEEEEEEETTS-EEEBPPEE--SS---GGGSS-EETTTTEEEEETTEEEEEEEEE-----TT-TTS-HHHHHHGGGS--HHHHHHHHHTTTT-SEEEEE-TTS-EEEEE----HHHHHHHHHHS--TT-TT-GGGSHHHHHHHTTSS-HHHHHHHHHHHSEEEEEE-BTTTBSSEEPPTT--SSHHHHHT-SS---SS-TT-----SSPPPBPPPBSSHHHHHHHHHHHH-S--SS----EEEEETTTTEEEEE---EETTEESS-GGGSS-B-TTS-B-PPP-

Radius of gyration: 24.85 Å; Cα contacts (8 Å, |Δi|>4): 624; chains: 1; bounding box: 55×51×66 Å

pLDDT: mean 85.85, std 14.88, range [33.09, 98.81]

Sequence (330 aa):
MHPRKRIEKRSVDHHPGMPAFSVPFDHPDDAARYAHERIGNRRDREYGGFILVRKDGKYVATEPMNGSRFSFDPNEVFPRNDEEGYVLYPQGYDDYAIYHSHPSLQAGLEEWPEREKVTYPNSFSAGDIYAAIDDQEVCPATYLSGPDGSLIKYTLSRSAAEDTLFARVAGPPGMPHLSELSQIHKALQNLTMLPSDVVRLLAGAGDLEVIVPSRLWGRVGKVSTDWRPYPDDAATRTPPVTSPASCAVQWPPRPLSLSVPFTRADEAARYAHGRIGTRIHSQIIGFLLFNPVTRAYLIAEPILEDGAPVYAPCSAFHPDAYYRPALPDG

Solvent-accessible surface area (backbone atoms only — not comparable to full-atom values): 18341 Å² total; per-residue (Å²): 68,48,68,68,77,95,58,50,77,43,70,36,91,78,58,96,66,52,65,57,66,52,74,76,27,89,42,60,68,55,21,48,49,51,39,44,58,72,51,56,86,68,31,85,26,9,32,26,40,40,33,32,36,34,82,87,66,31,15,25,15,35,56,70,40,82,37,44,62,84,33,26,56,70,73,68,56,45,45,62,41,83,90,83,51,35,33,52,37,59,57,65,54,45,70,40,23,43,36,35,31,36,28,68,71,65,85,94,38,81,90,47,58,71,68,38,48,56,39,40,49,51,46,84,46,43,39,36,52,32,27,48,63,74,39,52,90,57,28,51,31,38,35,44,30,21,63,78,63,25,29,35,36,42,35,69,62,87,33,75,50,33,57,55,48,42,65,34,19,23,17,55,94,93,45,41,84,45,13,80,66,6,59,52,39,47,28,46,76,67,67,78,38,53,48,55,54,53,52,20,51,47,24,64,20,30,50,28,30,29,75,34,52,28,72,52,77,26,69,66,40,78,47,49,60,82,52,54,77,30,42,62,71,54,72,68,65,72,72,87,74,69,63,82,59,74,75,62,80,32,58,52,96,56,82,77,50,67,50,75,76,24,86,42,66,70,59,42,49,52,52,54,58,64,72,66,60,91,68,62,92,60,95,82,84,74,50,80,44,75,26,81,80,79,59,28,24,32,33,46,53,80,59,65,54,100,54,40,68,65,42,39,78,91,31,70,36,55,57,45,102,81,71,45,63,48,69,78,93,98

Foldseek 3Di:
DAADDPFAEDADQDDPLAFDKDDWAQDLLVQVVVQLVLCPLVQQAKWKFFWKAFLVRTIITGHIDGDGRADDDHNSNFDDDVVVGYTYDHPRIATAEMEMEHHPDQPPVVPPDPLLSQLQRQDQDLLNLLNQLSCCVGYQKYWYRHSQRWIKMWGAPVDPLSVVSNQQQAAPPVGGSPSCRGNVVVCCNVVVDTSVQVVLSSLVRGWMFTSDDGQQQDDGTTAHSPDGGRVVVVVPCPPDPPDVPPQPFQADPDAFDKDPWDLDPVVQVVVQVVQLDDDAPDDDDWDWDADPVVRTIITRRFDDDNNHGSGGPLNNAPQDPVGHRPDPDD

Organism: NCBI:txid251720